Protein 4YE0 (pdb70)

B-factor: mean 62.19, std 21.15, range [23.64, 163.97]

GO terms:
  GO:0005829 cytosol (C, IDA)
  GO:0008340 determination of adult lifespan (P, IEP)
  GO:0008340 determination of adult lifespan (P, IGI)
  GO:0009408 response to heat (P, IMP)
  GO:0009792 embryo development ending in birth or egg hatching (P, IMP)

Sequence (200 aa):
GSLNEVENTAQKFCVKLDVAAFKPEELKVNLEGHVLTIEGHHEVKTEHGFSKRSFTRQFTLPKDVDLAHIHTVINKEGQMTIDAPKTGSNTTVRALPIHTGSLNEVENTAQKFCVKLDVAAFKPEELKVNLEGHVLTIEGHHEVKTEHGFSKRSFTRQFTLPKDVDLAHIHTVINKEGQMTIDAPKTGSNTTVRALPIHT

Radius of gyration: 25.32 Å; Cα contacts (8 Å, |Δi|>4): 397; chains: 2; bounding box: 37×39×108 Å

Structure (mmCIF, N/CA/C/O backbone):
data_4YE0
#
_entry.id   4YE0
#
_cell.length_a   36.390
_cell.length_b   50.820
_cell.length_c   130.170
_cell.angle_alpha   90.00
_cell.angle_beta   90.00
_cell.angle_gamma   90.00
#
_symmetry.space_group_name_H-M   'P 21 21 21'
#
loop_
_entity.id
_entity.type
_entity.pdbx_description
1 polymer 'Stress-induced protein 1'
2 non-polymer 'SULFATE ION'
3 water water
#
loop_
_atom_site.group_PDB
_atom_site.id
_atom_site.type_symbol
_atom_site.label_atom_id
_atom_site.label_alt_id
_atom_site.label_comp_id
_atom_site.label_asym_id
_atom_site.label_entity_id
_atom_site.label_seq_id
_atom_site.pdbx_PDB_ins_code
_atom_site.Cartn_x
_atom_site.Cartn_y
_atom_site.Cartn_z
_atom_site.occupancy
_atom_site.B_iso_or_equiv
_atom_site.auth_seq_id
_atom_site.auth_comp_id
_atom_site.auth_asym_id
_atom_site.auth_atom_id
_atom_site.pdbx_PDB_model_num
ATOM 1 N N . GLY A 1 1 ? 4.384 -3.372 10.277 1.00 63.59 41 GLY A N 1
ATOM 2 C CA . GLY A 1 1 ? 4.201 -3.082 8.815 1.00 71.22 41 GLY A CA 1
ATOM 3 C C . GLY A 1 1 ? 4.223 -4.353 7.982 1.00 82.66 41 GLY A C 1
ATOM 4 O O . GLY A 1 1 ? 5.005 -4.474 7.038 1.00 83.57 41 GLY A O 1
ATOM 5 N N . SER A 1 2 ? 3.320 -5.273 8.313 1.00 97.08 42 SER A N 1
ATOM 6 C CA . SER A 1 2 ? 3.464 -6.704 8.000 1.00 93.02 42 SER A CA 1
ATOM 7 C C . SER A 1 2 ? 3.523 -7.137 6.525 1.00 90.05 42 SER A C 1
ATOM 8 O O . SER A 1 2 ? 4.033 -8.220 6.238 1.00 92.36 42 SER A O 1
ATOM 11 N N . LEU A 1 3 ? 3.006 -6.319 5.607 1.00 86.33 43 LEU A N 1
ATOM 12 C CA . LEU A 1 3 ? 3.016 -6.633 4.163 1.00 79.01 43 LEU A CA 1
ATOM 13 C C . LEU A 1 3 ? 2.204 -7.892 3.829 1.00 86.19 43 LEU A C 1
ATOM 14 O O . LEU A 1 3 ? 2.744 -8.999 3.790 1.00 88.11 43 LEU A O 1
ATOM 19 N N . ASN A 1 4 ? 0.911 -7.706 3.568 1.00 90.34 44 ASN A N 1
ATOM 20 C CA . ASN A 1 4 ? -0.020 -8.821 3.357 1.00 89.14 44 ASN A CA 1
ATOM 21 C C . ASN A 1 4 ? 0.028 -9.381 1.928 1.00 92.13 44 ASN A C 1
ATOM 22 O O . ASN A 1 4 ? 0.565 -10.467 1.711 1.00 96.47 44 ASN A O 1
ATOM 27 N N . GLU A 1 5 ? -0.528 -8.643 0.966 1.00 91.60 45 GLU A N 1
ATOM 28 C CA . GLU A 1 5 ? -0.538 -9.054 -0.442 1.00 95.11 45 GLU A CA 1
ATOM 29 C C . GLU A 1 5 ? 0.389 -8.179 -1.277 1.00 90.21 45 GLU A C 1
ATOM 30 O O . GLU A 1 5 ? 0.264 -6.955 -1.264 1.00 81.09 45 GLU A O 1
ATOM 36 N N . VAL A 1 6 ? 1.318 -8.814 -1.988 1.00 83.44 46 VAL A N 1
ATOM 37 C CA . VAL A 1 6 ? 2.011 -8.182 -3.106 1.00 81.11 46 VAL A CA 1
ATOM 38 C C . VAL A 1 6 ? 1.385 -8.750 -4.377 1.00 90.05 46 VAL A C 1
ATOM 39 O O . VAL A 1 6 ? 1.280 -9.969 -4.531 1.00 101.27 46 VAL A O 1
ATOM 43 N N . GLU A 1 7 ? 0.964 -7.861 -5.273 1.00 90.84 47 GLU A N 1
ATOM 44 C CA . GLU A 1 7 ? 0.327 -8.247 -6.530 1.00 93.39 47 GLU A CA 1
ATOM 45 C C . GLU A 1 7 ? 1.093 -7.597 -7.681 1.00 89.95 47 GLU A C 1
ATOM 46 O O . GLU A 1 7 ? 1.573 -6.469 -7.555 1.00 93.87 47 GLU A O 1
ATOM 52 N N . ASN A 1 8 ? 1.208 -8.312 -8.798 1.00 84.24 48 ASN A N 1
ATOM 53 C CA . ASN A 1 8 ? 2.064 -7.875 -9.900 1.00 77.60 48 ASN A CA 1
ATOM 54 C C . ASN A 1 8 ? 1.733 -8.587 -11.216 1.00 76.64 48 ASN A C 1
ATOM 55 O O . ASN A 1 8 ? 2.296 -9.639 -11.527 1.00 77.65 48 ASN A O 1
ATOM 60 N N . THR A 1 9 ? 0.817 -7.997 -11.979 1.00 74.48 49 THR A N 1
ATOM 61 C CA . THR A 1 9 ? 0.434 -8.508 -13.293 1.00 76.16 49 THR A CA 1
ATOM 62 C C . THR A 1 9 ? 0.771 -7.452 -14.348 1.00 73.80 49 THR A C 1
ATOM 63 O O . THR A 1 9 ? 1.380 -6.431 -14.030 1.00 75.22 49 THR A O 1
ATOM 67 N N . ALA A 1 10 ? 0.381 -7.695 -15.597 1.00 71.59 50 ALA A N 1
ATOM 68 C CA . ALA A 1 10 ? 0.528 -6.696 -16.657 1.00 70.80 50 ALA A CA 1
ATOM 69 C C . ALA A 1 10 ? -0.511 -5.580 -16.527 1.00 71.17 50 ALA A C 1
ATOM 70 O O . ALA A 1 10 ? -0.451 -4.582 -17.248 1.00 65.92 50 ALA A O 1
ATOM 72 N N . GLN A 1 11 ? -1.461 -5.752 -15.610 1.00 75.41 51 GLN A N 1
ATOM 73 C CA . GLN A 1 11 ? -2.536 -4.791 -15.414 1.00 80.26 51 GLN A CA 1
ATOM 74 C C . GLN A 1 11 ? -2.153 -3.756 -14.364 1.00 70.51 51 GLN A C 1
ATOM 75 O O . GLN A 1 11 ? -2.156 -2.554 -14.634 1.00 61.92 51 GLN A O 1
ATOM 81 N N . LYS A 1 12 ? -1.824 -4.235 -13.169 1.00 67.20 52 LYS A N 1
ATOM 82 C CA . LYS A 1 12 ? -1.562 -3.365 -12.031 1.00 66.20 52 LYS A CA 1
ATOM 83 C C . LYS A 1 12 ? -0.475 -3.930 -11.132 1.00 60.95 52 LYS A C 1
ATOM 84 O O . LYS A 1 12 ? -0.113 -5.102 -11.226 1.00 62.76 52 LYS A O 1
ATOM 90 N N . PHE A 1 13 ? 0.042 -3.065 -10.268 1.00 56.74 53 PHE A N 1
ATOM 91 C CA . PHE A 1 13 ? 0.898 -3.466 -9.163 1.00 55.00 53 PHE A CA 1
ATOM 92 C C . PHE A 1 13 ? 0.156 -3.088 -7.892 1.00 57.30 53 PHE A C 1
ATOM 93 O O . PHE A 1 13 ? -0.488 -2.042 -7.837 1.00 57.87 53 PHE A O 1
ATOM 101 N N . CYS A 1 14 ? 0.228 -3.940 -6.878 1.00 60.20 54 CYS A N 1
ATOM 102 C CA . CYS A 1 14 ? -0.460 -3.662 -5.627 1.00 59.17 54 CYS A CA 1
ATOM 103 C C . CYS A 1 14 ? 0.313 -4.228 -4.450 1.00 57.97 54 CYS A C 1
ATOM 104 O O . CYS A 1 14 ? 0.832 -5.339 -4.511 1.00 60.72 54 CYS A O 1
ATOM 107 N N . VAL A 1 15 ? 0.403 -3.436 -3.391 1.00 58.62 55 VAL A N 1
ATOM 108 C CA . VAL A 1 15 ? 0.963 -3.883 -2.132 1.00 53.74 55 VAL A CA 1
ATOM 109 C C . VAL A 1 15 ? -0.060 -3.558 -1.049 1.00 53.76 55 VAL A C 1
ATOM 110 O O . VAL A 1 15 ? -0.777 -2.563 -1.153 1.00 50.32 55 VAL A O 1
ATOM 114 N N . LYS A 1 16 ? -0.139 -4.409 -0.030 1.00 54.04 56 LYS A N 1
ATOM 115 C CA . LYS A 1 16 ? -1.012 -4.171 1.117 1.00 55.52 56 LYS A CA 1
ATOM 116 C C . LYS A 1 16 ? -0.248 -4.396 2.414 1.00 52.43 56 LYS A C 1
ATOM 117 O O . LYS A 1 16 ? 0.343 -5.457 2.599 1.00 52.81 56 LYS A O 1
ATOM 123 N N . LEU A 1 17 ? -0.267 -3.399 3.299 1.00 50.66 57 LEU A N 1
ATOM 124 C CA . LEU A 1 17 ? 0.458 -3.457 4.571 1.00 50.91 57 LEU A CA 1
ATOM 125 C C . LEU A 1 17 ? -0.493 -3.373 5.757 1.00 49.10 57 LEU A C 1
ATOM 126 O O . LEU A 1 17 ? -1.532 -2.715 5.684 1.00 50.54 57 LEU A O 1
ATOM 131 N N . ASP A 1 18 ? -0.105 -4.022 6.853 1.00 53.78 58 ASP A N 1
ATOM 132 C CA . ASP A 1 18 ? -0.792 -3.885 8.132 1.00 58.00 58 ASP A CA 1
ATOM 133 C C . ASP A 1 18 ? -0.193 -2.677 8.846 1.00 57.38 58 ASP A C 1
ATOM 134 O O . ASP A 1 18 ? 0.964 -2.696 9.263 1.00 58.97 58 ASP A O 1
ATOM 139 N N . VAL A 1 19 ? -1.007 -1.639 8.994 1.00 54.16 59 VAL A N 1
ATOM 140 C CA . VAL A 1 19 ? -0.543 -0.324 9.407 1.00 52.81 59 VAL A CA 1
ATOM 141 C C . VAL A 1 19 ? -1.365 0.203 10.606 1.00 53.98 59 VAL A C 1
ATOM 142 O O . VAL A 1 19 ? -1.261 1.371 10.990 1.00 50.49 59 VAL A O 1
ATOM 146 N N . ALA A 1 20 ? -2.120 -0.696 11.237 1.00 55.88 60 ALA A N 1
ATOM 147 C CA . ALA A 1 20 ? -3.097 -0.330 12.266 1.00 58.90 60 ALA A CA 1
ATOM 148 C C . ALA A 1 20 ? -2.484 0.160 13.580 1.00 55.82 60 ALA A C 1
ATOM 149 O O . ALA A 1 20 ? -3.138 0.874 14.337 1.00 59.93 60 ALA A O 1
ATOM 151 N N . ALA A 1 21 ? -1.236 -0.215 13.851 1.00 53.41 61 ALA A N 1
ATOM 152 C CA . ALA A 1 21 ? -0.563 0.195 15.086 1.00 50.50 61 ALA A CA 1
ATOM 153 C C . ALA A 1 21 ? -0.168 1.671 15.087 1.00 48.68 61 ALA A C 1
ATOM 154 O O . ALA A 1 21 ? 0.330 2.175 16.095 1.00 50.05 61 ALA A O 1
ATOM 156 N N . PHE A 1 22 ? -0.380 2.357 13.965 1.00 48.14 62 PHE A N 1
ATOM 157 C CA . PHE A 1 22 ? 0.030 3.749 13.814 1.00 46.12 62 PHE A CA 1
ATOM 158 C C . PHE A 1 22 ? -1.131 4.614 13.378 1.00 48.09 62 PHE A C 1
ATOM 159 O O . PHE A 1 22 ? -2.035 4.155 12.683 1.00 50.73 62 PHE A O 1
ATOM 167 N N . LYS A 1 23 ? -1.095 5.874 13.787 1.00 48.34 63 LYS A N 1
ATOM 168 C CA . LYS A 1 23 ? -2.031 6.858 13.273 1.00 54.31 63 LYS A CA 1
ATOM 169 C C . LYS A 1 23 ? -1.570 7.303 11.886 1.00 57.78 63 LYS A C 1
ATOM 170 O O . LYS A 1 23 ? -0.370 7.430 11.651 1.00 55.76 63 LYS A O 1
ATOM 176 N N . PRO A 1 24 ? -2.518 7.528 10.958 1.00 62.01 64 PRO A N 1
ATOM 177 C CA . PRO A 1 24 ? -2.229 8.088 9.638 1.00 58.08 64 PRO A CA 1
ATOM 178 C C . PRO A 1 24 ? -1.149 9.176 9.608 1.00 54.36 64 PRO A C 1
ATOM 179 O O . PRO A 1 24 ? -0.323 9.196 8.692 1.00 56.65 64 PRO A O 1
ATOM 183 N N . GLU A 1 25 ? -1.145 10.049 10.613 1.00 54.45 65 GLU A N 1
ATOM 184 C CA . GLU A 1 25 ? -0.175 11.154 10.698 1.00 56.82 65 GLU A CA 1
ATOM 185 C C . GLU A 1 25 ? 1.235 10.680 11.024 1.00 52.01 65 GLU A C 1
ATOM 186 O O . GLU A 1 25 ? 2.203 11.406 10.804 1.00 53.71 65 GLU A O 1
ATOM 192 N N . GLU A 1 26 ? 1.335 9.480 11.582 1.00 49.69 66 GLU A N 1
ATOM 193 C CA . GLU A 1 26 ? 2.617 8.880 11.940 1.00 44.20 66 GLU A CA 1
ATOM 194 C C . GLU A 1 26 ? 3.207 8.051 10.797 1.00 40.79 66 GLU A C 1
ATOM 195 O O . GLU A 1 26 ? 4.183 7.328 10.999 1.00 41.49 66 GLU A O 1
ATOM 201 N N . LEU A 1 27 ? 2.629 8.162 9.602 1.00 38.62 67 LEU A N 1
ATOM 202 C CA . LEU A 1 27 ? 3.053 7.361 8.466 1.00 36.56 67 LEU A CA 1
ATOM 203 C C . LEU A 1 27 ? 3.601 8.209 7.334 1.00 39.03 67 LEU A C 1
ATOM 204 O O . LEU A 1 27 ? 3.107 9.302 7.065 1.00 43.95 67 LEU A O 1
ATOM 209 N N . LYS A 1 28 ? 4.635 7.682 6.686 1.00 40.43 68 LYS A N 1
ATOM 210 C CA . LYS A 1 28 ? 5.288 8.316 5.550 1.00 37.73 68 LYS A CA 1
ATOM 211 C C . LYS A 1 28 ? 5.372 7.319 4.412 1.00 29.04 68 LYS A C 1
ATOM 212 O O . LYS A 1 28 ? 5.717 6.157 4.625 1.00 31.17 68 LYS A O 1
ATOM 218 N N . VAL A 1 29 ? 5.066 7.777 3.204 1.00 30.15 69 VAL A N 1
ATOM 219 C CA . VAL A 1 29 ? 5.306 6.992 2.005 1.00 32.54 69 VAL A CA 1
ATOM 220 C C . VAL A 1 29 ? 6.126 7.851 1.055 1.00 32.97 69 VAL A C 1
ATOM 221 O O . VAL A 1 29 ? 5.712 8.948 0.680 1.00 32.54 69 VAL A O 1
ATOM 225 N N . ASN A 1 30 ? 7.296 7.344 0.686 1.00 32.48 70 ASN A N 1
ATOM 226 C CA . ASN A 1 30 ? 8.206 8.062 -0.183 1.00 33.29 70 ASN A CA 1
ATOM 227 C C . ASN A 1 30 ? 8.605 7.215 -1.380 1.00 29.25 70 ASN A C 1
ATOM 228 O O . ASN A 1 30 ? 8.712 5.991 -1.280 1.00 32.36 70 ASN A O 1
ATOM 233 N N . LEU A 1 31 ? 8.796 7.881 -2.514 1.00 26.14 71 LEU A N 1
ATOM 234 C CA . LEU A 1 31 ? 9.299 7.259 -3.723 1.00 28.99 71 LEU A CA 1
ATOM 235 C C . LEU A 1 31 ? 10.615 7.920 -4.128 1.00 32.55 71 LEU A C 1
ATOM 236 O O . LEU A 1 31 ? 10.728 9.146 -4.138 1.00 29.47 71 LEU A O 1
ATOM 241 N N . GLU A 1 32 ? 11.592 7.090 -4.474 1.00 32.93 72 GLU A N 1
ATOM 242 C CA . GLU A 1 32 ? 12.915 7.551 -4.860 1.00 36.93 72 GLU A CA 1
ATOM 243 C C . GLU A 1 32 ? 13.366 6.692 -6.032 1.00 33.09 72 GLU A C 1
ATOM 244 O O . GLU A 1 32 ? 13.759 5.549 -5.848 1.00 31.28 72 GLU A O 1
ATOM 250 N N . GLY A 1 33 ? 13.269 7.231 -7.243 1.00 40.26 73 GLY A N 1
ATOM 251 C CA . GLY A 1 33 ? 13.395 6.411 -8.449 1.00 46.72 73 GLY A CA 1
ATOM 252 C C . GLY A 1 33 ? 12.286 5.368 -8.453 1.00 47.56 73 GLY A C 1
ATOM 253 O O . GLY A 1 33 ? 11.106 5.715 -8.433 1.00 53.51 73 GLY A O 1
ATOM 254 N N . HIS A 1 34 ? 12.665 4.093 -8.448 1.00 46.78 74 HIS A N 1
ATOM 255 C CA . HIS A 1 34 ? 11.708 2.985 -8.359 1.00 43.66 74 HIS A CA 1
ATOM 256 C C . HIS A 1 34 ? 11.606 2.414 -6.944 1.00 38.67 74 HIS A C 1
ATOM 257 O O . HIS A 1 34 ? 10.916 1.416 -6.725 1.00 40.60 74 HIS A O 1
ATOM 264 N N . VAL A 1 35 ? 12.284 3.042 -5.986 1.00 36.89 75 VAL A N 1
ATOM 265 C CA . VAL A 1 35 ? 12.321 2.528 -4.620 1.00 36.40 75 VAL A CA 1
ATOM 266 C C . VAL A 1 35 ? 11.224 3.168 -3.760 1.00 33.60 75 VAL A C 1
ATOM 267 O O . VAL A 1 35 ? 11.181 4.383 -3.571 1.00 26.40 75 VAL A O 1
ATOM 271 N N . LEU A 1 36 ? 10.338 2.316 -3.254 1.00 33.07 76 LEU A N 1
ATOM 272 C CA . LEU A 1 36 ? 9.216 2.729 -2.437 1.00 31.44 76 LEU A CA 1
ATOM 273 C C . LEU A 1 36 ? 9.497 2.418 -0.969 1.00 27.70 76 LEU A C 1
ATOM 274 O O . LEU A 1 36 ? 9.793 1.275 -0.613 1.00 34.05 76 LEU A O 1
ATOM 279 N N . THR A 1 37 ? 9.398 3.442 -0.130 1.00 23.64 77 THR A N 1
ATOM 280 C CA . THR A 1 37 ? 9.678 3.350 1.295 1.00 27.80 77 THR A CA 1
ATOM 281 C C . THR A 1 37 ? 8.446 3.734 2.107 1.00 31.81 77 THR A C 1
ATOM 282 O O . THR A 1 37 ? 7.918 4.831 1.943 1.00 31.93 77 THR A O 1
ATOM 286 N N . ILE A 1 38 ? 7.994 2.830 2.976 1.00 36.31 78 ILE A N 1
ATOM 287 C CA . ILE A 1 38 ? 6.905 3.115 3.905 1.00 37.28 78 ILE A CA 1
ATOM 288 C C . ILE A 1 38 ? 7.445 3.094 5.326 1.00 33.69 78 ILE A C 1
ATOM 289 O O . ILE A 1 38 ? 8.052 2.108 5.748 1.00 39.27 78 ILE A O 1
ATOM 294 N N . GLU A 1 39 ? 7.197 4.175 6.061 1.00 30.58 79 GLU A N 1
ATOM 295 C CA . GLU A 1 39 ? 7.709 4.347 7.416 1.00 34.05 79 GLU A CA 1
ATOM 296 C C . GLU A 1 39 ? 6.601 4.714 8.390 1.00 35.50 79 GLU A C 1
ATOM 297 O O . GLU A 1 39 ? 5.696 5.478 8.058 1.00 37.65 79 GLU A O 1
ATOM 303 N N . GLY A 1 40 ? 6.701 4.177 9.598 1.00 37.57 80 GLY A N 1
ATOM 304 C CA . GLY A 1 40 ? 5.810 4.533 10.692 1.00 39.83 80 GLY A CA 1
ATOM 305 C C . GLY A 1 40 ? 6.631 4.842 11.927 1.00 40.23 80 GLY A C 1
ATOM 306 O O . GLY A 1 40 ? 7.562 4.105 12.252 1.00 38.40 80 GLY A O 1
ATOM 307 N N . HIS A 1 41 ? 6.311 5.941 12.602 1.00 40.50 81 HIS A N 1
ATOM 308 C CA . HIS A 1 41 ? 6.954 6.272 13.867 1.00 44.59 81 HIS A CA 1
ATOM 309 C C . HIS A 1 41 ? 5.935 6.774 14.877 1.00 47.26 81 HIS A C 1
ATOM 310 O O . HIS A 1 41 ? 5.274 7.793 14.661 1.00 47.07 81 HIS A O 1
ATOM 317 N N . HIS A 1 42 ? 5.807 6.037 15.974 1.00 46.72 82 HIS A N 1
ATOM 318 C CA . HIS A 1 42 ? 4.972 6.444 17.089 1.00 44.93 82 HIS A CA 1
ATOM 319 C C . HIS A 1 42 ? 5.857 6.606 18.320 1.00 49.55 82 HIS A C 1
ATOM 320 O O . HIS A 1 42 ? 6.653 5.722 18.639 1.00 47.99 82 HIS A O 1
ATOM 327 N N . GLU A 1 43 ? 5.710 7.738 19.002 1.00 52.79 83 GLU A N 1
ATOM 328 C CA . GLU A 1 43 ? 6.525 8.068 20.164 1.00 56.31 83 GLU A CA 1
ATOM 329 C C . GLU A 1 43 ? 5.670 8.829 21.170 1.00 63.25 83 GLU A C 1
ATOM 330 O O . GLU A 1 43 ? 5.270 9.968 20.920 1.00 66.45 83 GLU A O 1
ATOM 336 N N . VAL A 1 44 ? 5.388 8.186 22.301 1.00 68.12 84 VAL A N 1
ATOM 337 C CA . VAL A 1 44 ? 4.508 8.739 23.328 1.00 72.35 84 VAL A CA 1
ATOM 338 C C . VAL A 1 44 ? 5.252 8.868 24.653 1.00 81.28 84 VAL A C 1
ATOM 339 O O . VAL A 1 44 ? 6.125 8.061 24.961 1.00 75.11 84 VAL A O 1
ATOM 343 N N . LYS A 1 45 ? 4.898 9.890 25.427 1.00 92.86 85 LYS A N 1
ATOM 344 C CA . LYS A 1 45 ? 5.421 10.061 26.780 1.00 100.65 85 LYS A CA 1
ATOM 345 C C . LYS A 1 45 ? 4.336 9.843 27.830 1.00 109.79 85 LYS A C 1
ATOM 346 O O . LYS A 1 45 ? 3.139 9.932 27.550 1.00 100.60 85 LYS A O 1
ATOM 352 N N . THR A 1 46 ? 4.795 9.534 29.036 1.00 120.77 86 THR A N 1
ATOM 353 C CA . THR A 1 46 ? 3.955 9.400 30.218 1.00 120.01 86 THR A CA 1
ATOM 354 C C . THR A 1 46 ? 4.858 9.722 31.411 1.00 119.33 86 THR A C 1
ATOM 355 O O . THR A 1 46 ? 6.049 9.990 31.229 1.00 95.92 86 THR A O 1
ATOM 359 N N . GLU A 1 47 ? 4.304 9.722 32.621 1.00 125.78 87 GLU A N 1
ATOM 360 C CA . GLU A 1 47 ? 5.128 9.819 33.832 1.00 124.68 87 GLU A CA 1
ATOM 361 C C . GLU A 1 47 ? 5.337 8.446 34.466 1.00 123.50 87 GLU A C 1
ATOM 362 O O . GLU A 1 47 ? 5.912 8.327 35.550 1.00 121.20 87 GLU A O 1
ATOM 368 N N . HIS A 1 48 ? 4.874 7.415 33.766 1.00 121.25 88 HIS A N 1
ATOM 369 C CA . HIS A 1 48 ? 5.144 6.035 34.131 1.00 117.56 88 HIS A CA 1
ATOM 370 C C . HIS A 1 48 ? 6.404 5.607 33.387 1.00 108.40 88 HIS A C 1
ATOM 371 O O . HIS A 1 48 ? 7.047 4.640 33.774 1.00 106.34 88 HIS A O 1
ATOM 378 N N . GLY A 1 49 ? 6.756 6.358 32.341 1.00 93.62 89 GLY A N 1
ATOM 379 C CA . GLY A 1 49 ? 7.837 6.012 31.419 1.00 83.48 89 GLY A CA 1
ATOM 380 C C . GLY A 1 49 ? 7.471 6.491 30.024 1.00 75.88 89 GLY A C 1
ATOM 381 O O . GLY A 1 49 ? 6.932 7.589 29.871 1.00 72.65 89 GLY A O 1
ATOM 382 N N . PHE A 1 50 ? 7.751 5.682 29.002 1.00 65.85 90 PHE A N 1
ATOM 383 C CA . PHE A 1 50 ? 7.349 6.031 27.638 1.00 57.74 90 PHE A CA 1
ATOM 384 C C . PHE A 1 50 ? 7.219 4.824 26.713 1.00 50.10 90 PHE A C 1
ATOM 385 O O . PHE A 1 50 ? 7.655 3.721 27.039 1.00 49.71 90 PHE A O 1
ATOM 393 N N . SER A 1 51 ? 6.608 5.063 25.556 1.00 46.92 91 SER A N 1
ATOM 394 C CA . SER A 1 51 ? 6.402 4.044 24.537 1.00 49.55 91 SER A CA 1
ATOM 395 C C . SER A 1 51 ? 6.818 4.575 23.171 1.00 52.97 91 SER A C 1
ATOM 396 O O . SER A 1 51 ? 6.586 5.739 22.839 1.00 54.69 91 SER A O 1
ATOM 399 N N . LYS A 1 52 ? 7.414 3.699 22.375 1.00 52.28 92 LYS A N 1
ATOM 400 C CA . LYS A 1 52 ? 8.013 4.084 21.112 1.00 48.75 92 LYS A CA 1
ATOM 401 C C . LYS A 1 52 ? 7.928 2.889 20.163 1.00 42.85 92 LYS A C 1
ATOM 402 O O . LYS A 1 52 ? 8.281 1.775 20.539 1.00 45.23 92 LYS A O 1
ATOM 408 N N . ARG A 1 53 ? 7.425 3.128 18.954 1.00 40.95 93 ARG A N 1
ATOM 409 C CA . ARG A 1 53 ? 7.250 2.097 17.932 1.00 43.02 93 ARG A CA 1
ATOM 410 C C . ARG A 1 53 ? 7.716 2.642 16.603 1.00 40.11 93 ARG A C 1
ATOM 411 O O . ARG A 1 53 ? 7.625 3.839 16.351 1.00 41.31 93 ARG A O 1
ATOM 419 N N . SER A 1 54 ? 8.170 1.746 15.738 1.00 41.54 94 SER A N 1
ATOM 420 C CA . SER A 1 54 ? 8.747 2.133 14.465 1.00 43.31 94 SER A CA 1
ATOM 421 C C . SER A 1 54 ? 8.719 0.972 13.500 1.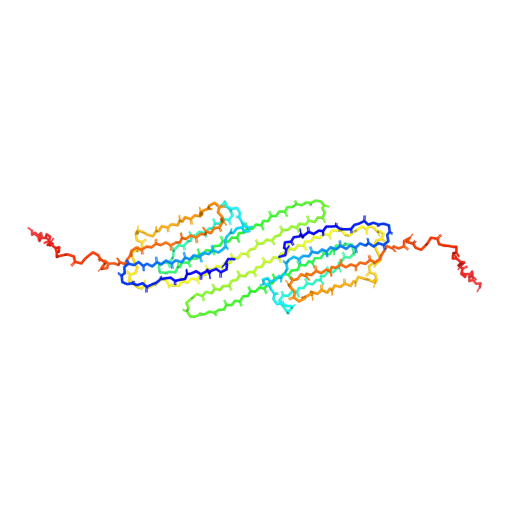00 41.52 94 SER A C 1
ATOM 422 O O . SER A 1 54 ? 8.797 -0.190 13.908 1.00 44.20 94 SER A O 1
ATOM 425 N N . PHE A 1 55 ? 8.608 1.293 12.218 1.00 41.85 95 PHE A N 1
ATOM 426 C CA . PHE A 1 55 ? 8.901 0.328 11.173 1.00 42.11 95 PHE A CA 1
ATOM 427 C C . PHE A 1 55 ? 9.292 1.052 9.895 1.00 41.62 95 PHE A C 1
ATOM 428 O O . PHE A 1 55 ? 8.917 2.206 9.674 1.00 41.45 95 PHE A O 1
ATOM 436 N N . THR A 1 56 ? 10.078 0.366 9.077 1.00 42.58 96 THR A N 1
ATOM 437 C CA . THR A 1 56 ? 10.443 0.847 7.762 1.00 41.35 96 THR A CA 1
ATOM 438 C C . THR A 1 56 ? 10.367 -0.338 6.814 1.00 42.26 96 THR A C 1
ATOM 439 O O . THR A 1 56 ? 11.004 -1.366 7.042 1.00 47.95 96 THR A O 1
ATOM 443 N N . ARG A 1 57 ? 9.560 -0.200 5.769 1.00 42.33 97 ARG A N 1
ATOM 444 C CA . ARG A 1 57 ? 9.423 -1.228 4.748 1.00 42.41 97 ARG A CA 1
ATOM 445 C C . ARG A 1 57 ? 9.826 -0.604 3.429 1.00 39.57 97 ARG A C 1
ATOM 446 O O . ARG A 1 57 ? 9.367 0.483 3.081 1.00 36.84 97 ARG A O 1
ATOM 454 N N . GLN A 1 58 ? 10.692 -1.291 2.698 1.00 39.14 98 GLN A N 1
ATOM 455 C CA . GLN A 1 58 ? 11.187 -0.772 1.440 1.00 38.94 98 GLN A CA 1
ATOM 456 C C . GLN A 1 58 ? 11.211 -1.861 0.386 1.00 38.20 98 GLN A C 1
ATOM 457 O O . GLN A 1 58 ? 11.569 -3.001 0.672 1.00 45.60 98 GLN A O 1
ATOM 463 N N . PHE A 1 59 ? 10.811 -1.509 -0.831 1.00 37.79 99 PHE A N 1
ATOM 464 C CA . PHE A 1 59 ? 10.961 -2.408 -1.971 1.00 41.56 99 PHE A CA 1
ATOM 465 C C . PHE A 1 59 ? 11.090 -1.650 -3.279 1.00 39.01 99 PHE A C 1
ATOM 466 O O . PHE A 1 59 ? 10.769 -0.462 -3.370 1.00 41.39 99 PHE A O 1
ATOM 474 N N . THR A 1 60 ? 11.594 -2.353 -4.284 1.00 43.79 100 THR A N 1
ATOM 475 C CA . THR A 1 60 ? 11.828 -1.779 -5.594 1.00 46.58 100 THR A CA 1
ATOM 476 C C . THR A 1 60 ? 10.673 -2.178 -6.493 1.00 46.00 100 THR A C 1
ATOM 477 O O . THR A 1 60 ? 10.402 -3.362 -6.673 1.00 49.96 100 THR A O 1
ATOM 481 N N . LEU A 1 61 ? 9.981 -1.175 -7.026 1.00 45.91 101 LEU A N 1
ATOM 482 C CA . LEU A 1 61 ? 8.905 -1.389 -7.986 1.00 42.44 101 LEU A CA 1
ATOM 483 C C . LEU A 1 61 ? 9.476 -1.918 -9.294 1.00 47.10 101 LEU A C 1
ATOM 484 O O . LEU A 1 61 ? 10.600 -1.568 -9.666 1.00 49.88 101 LEU A O 1
ATOM 489 N N . PRO A 1 62 ? 8.710 -2.775 -9.993 1.00 46.29 102 PRO A N 1
ATOM 490 C CA . PRO A 1 62 ? 9.075 -3.168 -11.350 1.00 45.71 102 PRO A CA 1
ATOM 491 C C . PRO A 1 62 ? 9.270 -1.966 -12.273 1.00 49.05 102 PRO A C 1
ATOM 492 O O . PRO A 1 62 ? 8.698 -0.895 -12.035 1.00 47.14 102 PRO A O 1
ATOM 496 N N . LYS A 1 63 ? 10.068 -2.162 -13.320 1.00 53.30 103 LYS A N 1
ATOM 497 C CA . LYS A 1 63 ? 10.340 -1.128 -14.326 1.00 57.78 103 LYS A CA 1
ATOM 498 C C . LYS A 1 63 ? 9.022 -0.738 -15.001 1.00 52.59 103 LYS A C 1
ATOM 499 O O . LYS A 1 63 ? 8.801 0.417 -15.376 1.00 53.69 103 LYS A O 1
ATOM 505 N N . ASP A 1 64 ? 8.164 -1.746 -15.125 1.00 50.63 104 ASP A N 1
ATOM 506 C CA . ASP A 1 64 ? 6.818 -1.674 -15.695 1.00 56.46 104 ASP A CA 1
ATOM 507 C C . ASP A 1 64 ? 5.845 -0.651 -15.066 1.00 52.89 104 ASP A C 1
ATOM 508 O O . ASP A 1 64 ? 4.894 -0.217 -15.721 1.00 50.44 104 ASP A O 1
ATOM 513 N N . VAL A 1 65 ? 6.060 -0.281 -13.805 1.00 48.95 105 VAL A N 1
ATOM 514 C CA . VAL A 1 65 ? 5.060 0.496 -13.061 1.00 46.22 105 VAL A CA 1
ATOM 515 C C . VAL A 1 65 ? 4.971 1.951 -13.533 1.00 45.39 105 VAL A C 1
ATOM 516 O O . VAL A 1 65 ? 5.987 2.613 -13.755 1.00 44.62 105 VAL A O 1
ATOM 520 N N . ASP A 1 66 ? 3.742 2.438 -13.687 1.00 44.59 106 ASP A N 1
ATOM 521 C CA . ASP A 1 66 ? 3.497 3.834 -14.035 1.00 47.61 106 ASP A CA 1
ATOM 522 C C . ASP A 1 66 ? 3.542 4.669 -12.755 1.00 46.69 106 ASP A C 1
ATOM 523 O O . ASP A 1 66 ? 2.547 4.783 -12.037 1.00 51.12 106 ASP A O 1
ATOM 528 N N . LEU A 1 67 ? 4.706 5.256 -12.484 1.00 44.81 107 LEU A N 1
ATOM 529 C CA . LEU A 1 67 ? 4.964 5.944 -11.216 1.00 42.43 107 LEU A CA 1
ATOM 530 C C . LEU A 1 67 ? 4.174 7.242 -11.052 1.00 38.90 107 LEU A C 1
ATOM 531 O O . LEU A 1 67 ? 3.990 7.715 -9.935 1.00 44.68 107 LEU A O 1
ATOM 536 N N . ALA A 1 68 ? 3.714 7.813 -12.161 1.00 43.72 108 ALA A N 1
ATOM 537 C CA . ALA A 1 68 ? 2.912 9.040 -12.131 1.00 47.27 108 ALA A CA 1
ATOM 538 C C . ALA A 1 68 ? 1.512 8.845 -11.539 1.00 50.59 108 ALA A C 1
ATOM 539 O O . ALA A 1 68 ? 0.890 9.814 -11.096 1.00 51.86 108 ALA A O 1
ATOM 541 N N . HIS A 1 69 ? 1.015 7.606 -11.538 1.00 51.63 109 HIS A N 1
ATOM 542 C CA . HIS A 1 69 ? -0.346 7.318 -11.081 1.00 51.70 109 HIS A CA 1
ATOM 543 C C . HIS A 1 69 ? -0.383 6.329 -9.922 1.00 52.41 109 HIS A C 1
ATOM 544 O O . HIS A 1 69 ? -1.360 5.596 -9.743 1.00 53.25 109 HIS A O 1
ATOM 551 N N . ILE A 1 70 ? 0.684 6.319 -9.131 1.00 48.48 110 ILE A N 1
ATOM 552 C CA . ILE A 1 70 ? 0.722 5.529 -7.911 1.00 44.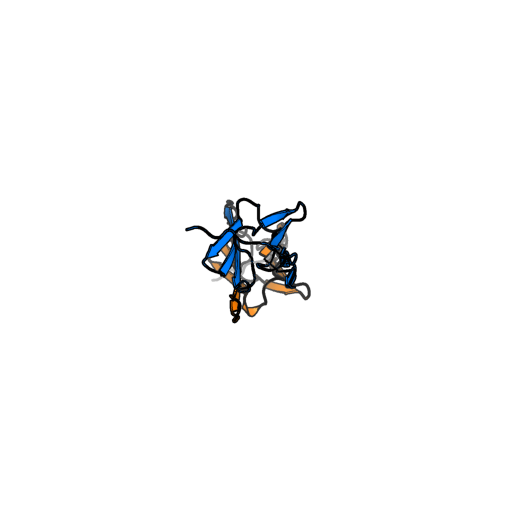31 110 ILE A CA 1
ATOM 553 C C . ILE A 1 70 ? -0.235 6.155 -6.900 1.00 42.89 110 ILE A C 1
ATOM 554 O O . ILE A 1 70 ? -0.299 7.382 -6.786 1.00 38.63 110 ILE A O 1
ATOM 559 N N . HIS A 1 71 ? -0.991 5.319 -6.191 1.00 39.91 111 HIS A N 1
ATOM 560 C CA . HIS A 1 71 ? -2.007 5.810 -5.263 1.00 42.01 111 HIS A CA 1
ATOM 561 C C . HIS A 1 71 ? -1.943 5.061 -3.939 1.00 36.53 111 HIS A C 1
ATOM 562 O O . HIS A 1 71 ? -1.864 3.833 -3.915 1.00 39.03 111 HIS A O 1
ATOM 569 N N . THR A 1 72 ? -1.986 5.811 -2.842 1.00 34.69 112 THR A N 1
ATOM 570 C CA . THR A 1 72 ? -1.846 5.257 -1.498 1.00 38.74 112 THR A CA 1
ATOM 571 C C . THR A 1 72 ? -3.119 5.539 -0.706 1.00 37.59 112 THR A C 1
ATOM 572 O O . THR A 1 72 ? -3.553 6.683 -0.625 1.00 36.35 112 TH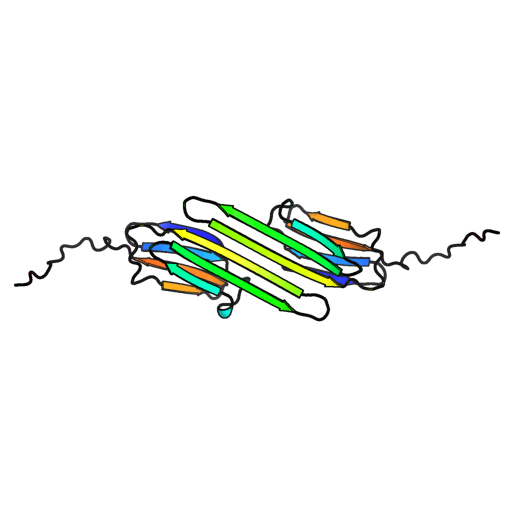R A O 1
ATOM 576 N N . VAL A 1 73 ? -3.721 4.500 -0.132 1.00 40.83 113 VAL A N 1
ATOM 577 C CA . VAL A 1 73 ? -4.882 4.679 0.748 1.00 44.98 113 VAL A CA 1
ATOM 578 C C . VAL A 1 73 ? -4.778 3.799 1.990 1.00 40.14 113 VAL A C 1
ATOM 579 O O . VAL A 1 73 ? -4.234 2.696 1.939 1.00 44.91 113 VAL A O 1
ATOM 583 N N . ILE A 1 74 ? -5.298 4.311 3.100 1.00 34.69 114 ILE A N 1
ATOM 584 C CA . ILE A 1 74 ? -5.456 3.551 4.329 1.00 38.91 114 ILE A CA 1
ATOM 585 C C . ILE A 1 74 ? -6.954 3.462 4.606 1.00 47.58 114 ILE A C 1
ATOM 586 O O . ILE A 1 74 ? -7.632 4.487 4.624 1.00 45.14 114 ILE A O 1
ATOM 591 N N . ASN A 1 75 ? -7.466 2.249 4.817 1.00 55.47 115 ASN A N 1
ATOM 592 C CA . ASN A 1 75 ? -8.895 2.056 5.101 1.00 61.07 115 ASN A CA 1
ATOM 593 C C . ASN A 1 75 ? -9.188 2.202 6.596 1.00 59.63 115 ASN A C 1
ATOM 594 O O . ASN A 1 75 ? -8.295 2.524 7.378 1.00 51.59 115 ASN A O 1
ATOM 599 N N . LYS A 1 76 ? -10.435 1.970 6.994 1.00 65.68 116 LYS A N 1
ATOM 600 C CA . LYS A 1 76 ? -10.820 2.131 8.395 1.00 69.90 116 LYS A CA 1
ATOM 601 C C . LYS A 1 76 ? -10.221 1.036 9.283 1.00 60.45 116 LYS A C 1
ATOM 602 O O . LYS A 1 76 ? -10.016 1.242 10.478 1.00 59.66 116 LYS A O 1
ATOM 608 N N . GLU A 1 77 ? -9.930 -0.119 8.690 1.00 61.02 117 GLU A N 1
ATOM 609 C CA . GLU A 1 77 ? -9.358 -1.250 9.421 1.00 69.42 117 GLU A CA 1
ATOM 610 C C . GLU A 1 77 ? -7.826 -1.180 9.532 1.00 68.68 117 GLU A C 1
ATOM 611 O O . GLU A 1 77 ? -7.191 -2.132 9.987 1.00 73.32 117 GLU A O 1
ATOM 617 N N . GLY A 1 78 ? -7.239 -0.055 9.122 1.00 63.94 118 GLY A N 1
ATOM 618 C CA . GLY A 1 78 ? -5.805 0.172 9.273 1.00 61.08 118 GLY A CA 1
ATOM 619 C C . GLY A 1 78 ? -4.937 -0.572 8.272 1.00 58.65 118 GLY A C 1
ATOM 620 O O . GLY A 1 78 ? -3.756 -0.806 8.527 1.00 57.79 118 GLY A O 1
ATOM 621 N N . GLN A 1 79 ? -5.516 -0.943 7.134 1.00 57.31 119 GLN A N 1
ATOM 622 C CA . GLN A 1 79 ? -4.768 -1.596 6.071 1.00 59.27 119 GLN A CA 1
ATOM 623 C C . GLN A 1 79 ? -4.439 -0.562 5.015 1.00 55.40 119 GLN A C 1
ATOM 624 O O . GLN A 1 79 ? -5.337 0.077 4.472 1.00 56.08 119 GLN A O 1
ATOM 630 N N . MET A 1 80 ? -3.152 -0.398 4.729 1.00 51.22 120 MET A N 1
ATOM 631 C CA . MET A 1 80 ? -2.724 0.487 3.658 1.00 45.58 120 MET A CA 1
ATOM 632 C C . MET A 1 80 ? -2.636 -0.308 2.370 1.00 43.26 120 MET A C 1
ATOM 633 O O . MET A 1 80 ? -2.111 -1.421 2.357 1.00 44.24 120 MET A O 1
ATOM 638 N N . THR A 1 81 ? -3.152 0.255 1.286 1.00 42.31 121 THR A N 1
ATOM 639 C CA . THR A 1 81 ? -2.897 -0.315 -0.024 1.0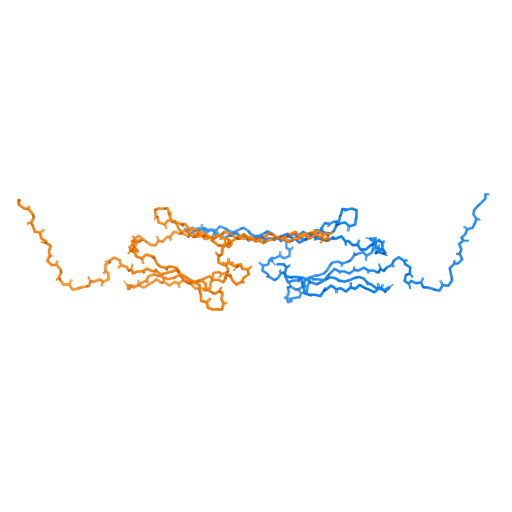0 45.79 121 THR A CA 1
ATOM 640 C C . THR A 1 81 ? -2.286 0.738 -0.939 1.00 41.94 121 THR A C 1
ATOM 641 O O . THR A 1 81 ? -2.729 1.889 -0.989 1.00 37.05 121 THR A O 1
ATOM 645 N N . ILE A 1 82 ? -1.228 0.326 -1.625 1.00 40.64 122 ILE A N 1
ATOM 646 C CA . ILE A 1 82 ? -0.551 1.162 -2.587 1.00 39.67 122 ILE A CA 1
ATOM 647 C C . ILE A 1 82 ? -0.701 0.465 -3.923 1.00 40.67 122 ILE A C 1
ATOM 648 O O . ILE A 1 82 ? -0.340 -0.703 -4.050 1.00 44.57 122 ILE A O 1
ATOM 653 N N . ASP A 1 83 ? -1.243 1.166 -4.913 1.00 40.40 123 ASP A N 1
ATOM 654 C CA . ASP A 1 83 ? -1.418 0.567 -6.230 1.00 46.91 123 ASP A CA 1
ATOM 655 C C . ASP A 1 83 ? -1.104 1.531 -7.367 1.00 44.50 123 ASP A C 1
ATOM 656 O O . ASP A 1 83 ? -1.169 2.751 -7.201 1.00 47.59 123 ASP A O 1
ATOM 661 N N . ALA A 1 84 ? -0.754 0.961 -8.516 1.00 43.41 124 ALA A N 1
ATOM 662 C CA . ALA A 1 84 ? -0.468 1.732 -9.721 1.00 43.05 124 ALA A CA 1
ATOM 663 C C . ALA A 1 84 ? -0.707 0.874 -10.965 1.00 41.59 124 ALA A C 1
ATOM 664 O O . ALA A 1 84 ? -0.515 -0.341 -10.923 1.00 45.61 124 ALA A O 1
ATOM 666 N N . PRO A 1 85 ? -1.141 1.497 -12.074 1.00 44.70 125 PRO A N 1
ATOM 667 C CA . PRO A 1 85 ? -1.187 0.748 -13.332 1.00 47.76 125 PRO A CA 1
ATOM 668 C C . PRO A 1 85 ? 0.205 0.541 -13.924 1.00 52.61 125 PRO A C 1
ATOM 669 O O . PRO A 1 85 ? 1.152 1.237 -13.543 1.00 54.40 125 PRO A O 1
ATOM 673 N N . LYS A 1 86 ? 0.326 -0.419 -14.836 1.00 54.55 126 LYS A N 1
ATOM 674 C CA . LYS A 1 86 ? 1.568 -0.615 -15.575 1.00 53.42 126 LYS A CA 1
ATOM 675 C C . LYS A 1 86 ? 1.623 0.349 -16.757 1.00 53.46 126 LYS A C 1
ATOM 676 O O . LYS A 1 86 ? 0.600 0.899 -17.168 1.00 50.78 126 LYS A O 1
ATOM 682 N N . THR A 1 87 ? 2.825 0.557 -17.291 1.00 55.58 127 THR A N 1
ATOM 683 C CA . THR A 1 87 ? 3.037 1.525 -18.368 1.00 52.64 127 THR A CA 1
ATOM 684 C C . THR A 1 87 ? 2.317 1.151 -19.668 1.00 54.69 127 THR A C 1
ATOM 685 O O . THR A 1 87 ? 1.775 2.024 -20.345 1.00 59.96 127 THR A O 1
ATOM 689 N N . GLY A 1 88 ? 2.300 -0.137 -20.007 1.00 58.16 128 GLY A N 1
ATOM 690 C CA . GLY A 1 88 ? 1.693 -0.595 -21.261 1.00 66.22 128 GLY A CA 1
ATOM 691 C C . GLY A 1 88 ? 0.376 -1.331 -21.092 1.00 73.16 128 GLY A C 1
ATOM 692 O O . GLY A 1 88 ? 0.086 -2.260 -21.847 1.00 75.04 128 GLY A O 1
ATOM 693 N N . SER A 1 89 ? -0.433 -0.907 -20.122 1.00 73.96 129 SER A N 1
ATOM 694 C CA . SER A 1 89 ? -1.671 -1.615 -19.784 1.00 77.78 129 SER A CA 1
ATOM 695 C C . SER A 1 89 ? -2.818 -1.311 -20.756 1.00 79.80 129 SER A C 1
ATOM 696 O O . SER A 1 89 ? -3.568 -2.219 -21.127 1.00 85.91 129 SER A O 1
ATOM 699 N N . ASN A 1 90 ? -2.962 -0.048 -21.156 1.00 73.33 130 ASN A N 1
ATOM 700 C CA . ASN A 1 90 ? -3.913 0.315 -22.209 1.00 80.35 130 ASN A CA 1
ATOM 701 C C . ASN A 1 90 ? -3.354 -0.130 -23.556 1.00 78.34 130 ASN A C 1
ATOM 702 O O . ASN A 1 90 ? -2.382 0.440 -24.049 1.00 78.51 130 ASN A O 1
ATOM 707 N N . THR A 1 91 ? -3.978 -1.150 -24.142 1.00 78.38 131 THR A N 1
ATOM 708 C CA . THR A 1 91 ? -3.392 -1.891 -25.259 1.00 80.69 131 THR A CA 1
ATOM 709 C C . THR A 1 91 ? -4.084 -1.637 -26.602 1.00 77.71 131 THR A C 1
ATOM 710 O O . THR A 1 91 ? -3.770 -2.296 -27.595 1.00 85.23 131 THR A O 1
ATOM 714 N N . THR A 1 92 ? -5.017 -0.689 -26.641 1.00 73.81 132 THR A N 1
ATOM 715 C CA . THR A 1 92 ? -5.649 -0.302 -27.901 1.00 74.75 132 THR A CA 1
ATOM 716 C C . THR A 1 92 ? -4.693 0.601 -28.675 1.00 72.53 132 THR A C 1
ATOM 717 O O . THR A 1 92 ? -3.929 1.361 -28.077 1.00 66.74 132 THR A O 1
ATOM 721 N N . VAL A 1 93 ? -4.740 0.513 -30.002 1.00 73.10 133 VAL A N 1
ATOM 722 C CA . VAL A 1 93 ? -3.771 1.207 -30.853 1.00 67.18 133 VAL A CA 1
ATOM 723 C C . VAL A 1 93 ? -3.938 2.720 -30.712 1.00 68.09 133 VAL A C 1
ATOM 724 O O . VAL A 1 93 ? -5.040 3.249 -30.856 1.00 71.54 133 VAL A O 1
ATOM 728 N N . ARG A 1 94 ? -2.833 3.399 -30.416 1.00 67.56 134 ARG A N 1
ATOM 729 C CA . ARG A 1 94 ? -2.820 4.838 -30.183 1.00 65.58 134 ARG A CA 1
ATOM 730 C C . ARG A 1 94 ? -1.955 5.514 -31.245 1.00 67.89 134 ARG A C 1
ATOM 731 O O . ARG A 1 94 ? -0.752 5.262 -31.322 1.00 70.85 134 ARG A O 1
ATOM 739 N N . ALA A 1 95 ? -2.571 6.364 -32.064 1.00 66.83 135 ALA A N 1
ATOM 740 C CA . ALA A 1 95 ? -1.841 7.114 -33.085 1.00 63.28 135 ALA A CA 1
ATOM 741 C C . ALA A 1 95 ? -1.104 8.279 -32.440 1.00 62.05 135 ALA A C 1
ATOM 742 O O . ALA A 1 95 ? -1.662 8.968 -31.586 1.00 64.60 135 ALA A O 1
ATOM 744 N N . LEU A 1 96 ? 0.148 8.489 -32.845 1.00 59.24 136 LEU A N 1
ATOM 745 C CA . LEU A 1 96 ? 0.982 9.550 -32.283 1.00 55.45 136 LEU A CA 1
ATOM 746 C C . LEU A 1 96 ? 1.084 10.727 -33.251 1.00 63.86 136 LEU A C 1
ATOM 747 O O . LEU A 1 96 ? 1.217 10.520 -34.458 1.00 70.79 136 LEU A O 1
ATOM 752 N N . PRO A 1 97 ? 1.025 11.967 -32.728 1.00 68.57 137 PRO A N 1
ATOM 753 C CA . PRO A 1 97 ? 1.186 13.132 -33.603 1.00 69.29 137 PRO A CA 1
ATOM 754 C C . PRO A 1 97 ? 2.618 13.281 -34.118 1.00 65.36 137 PRO A C 1
ATOM 755 O O . PRO A 1 97 ? 3.565 13.049 -33.370 1.00 62.60 137 PRO A O 1
ATOM 759 N N . ILE A 1 98 ? 2.762 13.662 -35.386 1.00 61.44 138 ILE A N 1
ATOM 760 C CA . ILE A 1 98 ? 4.069 13.943 -35.979 1.00 61.87 138 ILE A CA 1
ATOM 761 C C . ILE A 1 98 ? 4.199 15.443 -36.229 1.00 62.26 138 ILE A C 1
ATOM 762 O O . ILE A 1 98 ? 3.492 15.996 -37.070 1.00 62.15 138 ILE A O 1
ATOM 767 N N . HIS A 1 99 ? 5.107 16.093 -35.504 1.00 66.71 139 HIS A N 1
ATOM 768 C CA . HIS A 1 99 ? 5.337 17.530 -35.655 1.00 68.14 139 HIS A CA 1
ATOM 769 C C . HIS A 1 99 ? 6.479 17.797 -36.630 1.00 74.82 139 HIS A C 1
ATOM 770 O O . HIS A 1 99 ? 7.401 16.991 -36.756 1.00 71.71 139 HIS A O 1
ATOM 777 N N . THR A 1 100 ? 6.401 18.933 -37.321 1.00 84.98 140 THR A N 1
ATOM 778 C CA . THR A 1 100 ? 7.413 19.330 -38.300 1.00 96.36 140 THR A CA 1
ATOM 779 C C . THR A 1 100 ? 7.606 20.849 -38.261 1.00 101.28 140 THR A C 1
ATOM 780 O O . THR A 1 100 ? 7.095 21.602 -39.093 1.00 104.37 140 THR A O 1
ATOM 784 N N . GLY B 1 1 ? 5.516 -4.420 20.947 1.00 65.88 41 GLY B N 1
ATOM 785 C CA . GLY B 1 1 ? 5.417 -4.364 22.433 1.00 64.68 41 GLY B CA 1
ATOM 786 C C . GLY B 1 1 ? 4.186 -3.635 22.934 1.00 69.80 41 GLY B C 1
ATOM 787 O O . GLY B 1 1 ? 4.300 -2.734 23.764 1.00 68.36 41 GLY B O 1
ATOM 788 N N . SER B 1 2 ? 3.012 -4.028 22.441 1.00 78.48 42 SER B N 1
ATOM 789 C CA . SER B 1 2 ? 1.753 -3.418 22.870 1.00 80.68 42 SER B CA 1
ATOM 790 C C . SER B 1 2 ? 1.460 -3.813 24.315 1.00 77.13 42 SER B C 1
ATOM 791 O O . SER B 1 2 ? 1.411 -4.999 24.645 1.00 76.89 42 SER B O 1
ATOM 794 N N . LEU B 1 3 ? 1.268 -2.811 25.168 1.00 75.61 43 LEU B N 1
ATOM 795 C CA . LEU B 1 3 ? 1.106 -3.023 26.605 1.00 80.24 43 LEU B CA 1
ATOM 796 C C . LEU B 1 3 ? -0.316 -3.495 26.918 1.00 89.04 43 LEU B C 1
ATOM 797 O O . LEU B 1 3 ? -1.253 -2.694 26.951 1.00 88.11 43 LEU B O 1
ATOM 802 N N . ASN B 1 4 ? -0.464 -4.802 27.137 1.00 97.47 44 ASN B N 1
ATOM 803 C CA . ASN B 1 4 ? -1.781 -5.418 27.332 1.00 97.69 44 ASN B CA 1
ATOM 804 C C . ASN B 1 4 ? -2.408 -5.085 28.682 1.00 105.72 44 ASN B C 1
ATOM 805 O O . ASN B 1 4 ? -3.515 -4.545 28.733 1.00 109.47 44 ASN B O 1
ATOM 810 N N . GLU B 1 5 ? -1.709 -5.409 29.769 1.00 110.16 45 GLU B N 1
ATOM 811 C CA . GLU B 1 5 ? -2.223 -5.138 31.112 1.00 107.28 45 GLU B CA 1
ATOM 812 C C . GLU B 1 5 ? -1.151 -4.688 32.103 1.00 99.88 45 GLU B C 1
ATOM 813 O O . GLU B 1 5 ? 0.018 -5.071 32.003 1.00 86.74 45 GLU B O 1
ATOM 819 N N . VAL B 1 6 ? -1.582 -3.860 33.052 1.00 101.72 46 VAL B N 1
ATOM 820 C CA . VAL B 1 6 ? -0.776 -3.462 34.198 1.00 100.97 46 VAL B CA 1
ATOM 821 C C . VAL B 1 6 ? -1.405 -4.165 35.394 1.00 107.73 46 VAL B C 1
ATOM 822 O O . VAL B 1 6 ? -2.631 -4.267 35.476 1.00 116.21 46 VAL B O 1
ATOM 826 N N . GLU B 1 7 ? -0.579 -4.648 36.316 1.00 110.40 47 GLU B N 1
ATOM 827 C CA . GLU B 1 7 ? -1.078 -5.413 37.458 1.00 112.99 47 GLU B CA 1
ATOM 828 C C . GLU B 1 7 ? -0.299 -5.030 38.715 1.00 105.51 47 GLU B C 1
ATOM 829 O O . GLU B 1 7 ? 0.921 -5.190 38.770 1.00 101.81 47 GLU B O 1
ATOM 835 N N . ASN B 1 8 ? -1.014 -4.517 39.714 1.00 94.45 48 ASN B N 1
ATOM 836 C CA . ASN B 1 8 ? -0.391 -3.935 40.899 1.00 83.41 48 ASN B CA 1
ATOM 837 C C . ASN B 1 8 ? -1.246 -4.156 42.150 1.00 77.84 48 ASN B C 1
ATOM 838 O O . ASN B 1 8 ? -2.108 -3.337 42.478 1.00 74.79 48 ASN B O 1
ATOM 843 N N . THR B 1 9 ? -1.001 -5.270 42.840 1.00 76.92 49 THR B N 1
ATOM 844 C CA . THR B 1 9 ? -1.736 -5.614 44.060 1.00 78.85 49 THR B CA 1
ATOM 845 C C . THR B 1 9 ? -0.789 -5.676 45.263 1.00 77.51 49 THR B C 1
ATOM 846 O O . THR B 1 9 ? 0.379 -5.290 45.168 1.00 73.05 49 THR B O 1
ATOM 850 N N . ALA B 1 10 ? -1.306 -6.149 46.393 1.00 77.28 50 ALA B N 1
ATOM 851 C CA . ALA B 1 10 ? -0.514 -6.303 47.609 1.00 76.13 50 ALA B CA 1
ATOM 852 C C . ALA B 1 10 ? 0.557 -7.389 47.487 1.00 76.20 50 ALA B C 1
ATOM 853 O O . ALA B 1 10 ? 1.618 -7.279 48.106 1.00 69.79 50 ALA B O 1
ATOM 855 N N . GLN B 1 11 ? 0.286 -8.426 46.694 1.00 79.26 51 GLN B N 1
ATOM 856 C CA . GLN B 1 11 ? 1.143 -9.617 46.666 1.00 84.05 51 GLN B CA 1
ATOM 857 C C . GLN B 1 11 ? 2.120 -9.703 45.486 1.00 79.14 51 GLN B C 1
ATOM 858 O O . GLN B 1 11 ? 3.189 -10.300 45.629 1.00 72.07 51 GLN B O 1
ATOM 864 N N . LYS B 1 12 ? 1.775 -9.128 44.333 1.00 78.02 52 LYS B N 1
ATOM 865 C CA . LYS B 1 12 ? 2.702 -9.142 43.191 1.00 78.02 52 LYS B CA 1
ATOM 866 C C . LYS B 1 12 ? 2.512 -7.982 42.209 1.00 71.30 52 LYS B C 1
ATOM 867 O O . LYS B 1 12 ? 1.435 -7.384 42.128 1.00 71.54 52 LYS B O 1
ATOM 873 N N . PHE B 1 13 ? 3.587 -7.668 41.485 1.00 63.12 53 PHE B N 1
ATOM 874 C CA . PHE B 1 13 ? 3.536 -6.753 40.348 1.00 62.09 53 PHE B CA 1
ATOM 875 C C . PHE B 1 13 ? 3.737 -7.555 39.069 1.00 60.94 53 PHE B C 1
ATOM 876 O O . PHE B 1 13 ? 4.536 -8.494 39.041 1.00 59.62 53 PHE B O 1
ATOM 884 N N . CYS B 1 14 ? 3.016 -7.174 38.017 1.00 60.71 54 CYS B N 1
ATOM 885 C CA . CYS B 1 14 ? 3.026 -7.916 36.761 1.00 61.80 54 CYS B CA 1
ATOM 886 C C . CYS B 1 14 ? 2.684 -7.018 35.577 1.00 62.77 54 CYS B C 1
ATOM 887 O O . CYS B 1 14 ? 1.751 -6.213 35.647 1.00 67.72 54 CYS B O 1
ATOM 890 N N . VAL B 1 15 ? 3.443 -7.157 34.495 1.00 59.13 55 VAL B N 1
ATOM 891 C CA . VAL B 1 15 ? 3.151 -6.454 33.250 1.00 55.37 55 VAL B CA 1
ATOM 892 C C . VAL B 1 15 ? 3.232 -7.433 32.080 1.00 56.98 55 VAL B C 1
ATOM 893 O O . VAL B 1 15 ? 4.114 -8.295 32.041 1.00 54.60 55 VAL B O 1
ATOM 897 N N . LYS B 1 16 ? 2.299 -7.292 31.139 1.00 57.84 56 LYS B N 1
ATOM 898 C CA . LYS B 1 16 ? 2.225 -8.164 29.970 1.00 58.81 56 LYS B CA 1
ATOM 899 C C . LYS B 1 16 ? 2.323 -7.370 28.666 1.00 55.23 56 LYS B C 1
ATOM 900 O O . LYS B 1 16 ? 1.607 -6.381 28.479 1.00 53.63 56 LYS B O 1
ATOM 906 N N . LEU B 1 17 ? 3.220 -7.812 27.780 1.00 52.83 57 LEU B N 1
ATOM 907 C CA . LEU B 1 17 ? 3.479 -7.148 26.497 1.00 53.64 57 LEU B CA 1
ATOM 908 C C . LEU B 1 17 ? 3.221 -8.081 25.319 1.00 53.09 57 LEU B C 1
ATOM 909 O O . LEU B 1 17 ? 3.516 -9.278 25.382 1.00 49.37 57 LEU B O 1
ATOM 914 N N . ASP B 1 18 ? 2.701 -7.507 24.237 1.00 56.95 58 ASP B N 1
ATOM 915 C CA . ASP B 1 18 ? 2.556 -8.203 22.965 1.00 56.99 58 ASP B CA 1
ATOM 916 C C . ASP B 1 18 ? 3.865 -8.080 22.178 1.00 55.31 58 ASP B C 1
ATOM 917 O O . ASP B 1 18 ? 4.147 -7.038 21.588 1.00 57.97 58 ASP B O 1
ATOM 922 N N . VAL B 1 19 ? 4.652 -9.153 22.166 1.00 53.79 59 VAL B N 1
ATOM 923 C CA . VAL B 1 19 ? 5.959 -9.163 21.497 1.00 56.38 59 VAL B CA 1
ATOM 924 C C . VAL B 1 19 ? 6.027 -10.245 20.415 1.00 56.35 59 VAL B C 1
ATOM 925 O O . VAL B 1 19 ? 7.104 -10.742 20.087 1.00 57.26 59 VAL B O 1
ATOM 929 N N . ALA B 1 20 ? 4.873 -10.592 19.851 1.00 56.41 60 ALA B N 1
ATOM 930 C CA . ALA B 1 20 ? 4.785 -11.661 18.853 1.00 56.94 60 ALA B CA 1
ATOM 931 C C . ALA B 1 20 ? 5.485 -11.323 17.534 1.00 55.71 60 ALA B C 1
ATOM 932 O O . ALA B 1 20 ? 5.871 -12.225 16.793 1.00 60.61 60 ALA B O 1
ATOM 934 N N . ALA B 1 21 ? 5.655 -10.034 17.248 1.00 51.12 61 ALA B N 1
ATOM 935 C CA . ALA B 1 21 ? 6.348 -9.592 16.034 1.00 52.22 61 ALA B CA 1
ATOM 936 C C . ALA B 1 21 ? 7.871 -9.716 16.132 1.00 51.96 61 ALA B C 1
ATOM 937 O O . ALA B 1 21 ? 8.569 -9.446 15.157 1.00 55.20 61 ALA B O 1
ATOM 939 N N . PHE B 1 22 ? 8.385 -10.103 17.299 1.00 52.66 62 PHE B N 1
ATOM 940 C CA . PHE B 1 22 ? 9.827 -10.230 17.505 1.00 52.16 62 PHE B CA 1
ATOM 941 C C . PHE B 1 22 ? 10.180 -11.593 18.081 1.00 53.50 62 PHE B C 1
ATOM 942 O O . PHE B 1 22 ? 9.459 -12.124 18.922 1.00 57.37 62 PHE B O 1
ATOM 950 N N . LYS B 1 23 ? 11.295 -12.156 17.629 1.00 54.34 63 LYS B N 1
ATOM 951 C CA . LYS B 1 23 ? 11.804 -13.388 18.219 1.00 55.76 63 LYS B CA 1
ATOM 952 C C . LYS B 1 23 ? 12.530 -13.059 19.525 1.00 54.07 63 LYS B C 1
ATOM 953 O O . LYS B 1 23 ? 13.027 -11.943 19.693 1.00 53.49 63 LYS B O 1
ATOM 959 N N . PRO B 1 24 ? 12.580 -14.020 20.462 1.00 56.31 64 PRO B N 1
ATOM 960 C CA . PRO B 1 24 ? 13.281 -13.864 21.738 1.00 56.42 64 PRO B CA 1
ATOM 961 C C . PRO B 1 24 ? 14.667 -13.213 21.644 1.00 54.58 64 PRO B C 1
ATOM 962 O O . PRO B 1 24 ? 14.987 -12.342 22.453 1.00 54.79 64 PRO B O 1
ATOM 966 N N . GLU B 1 25 ? 15.467 -13.619 20.660 1.00 55.32 65 GLU B N 1
ATOM 967 C CA . GLU B 1 25 ? 16.814 -13.060 20.475 1.00 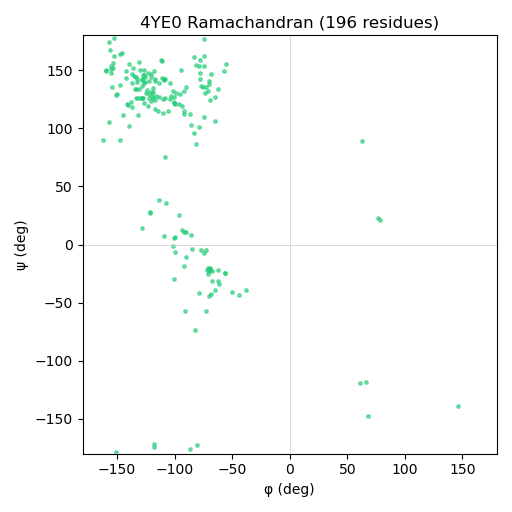58.57 65 GLU B CA 1
ATOM 968 C C . GLU B 1 25 ? 16.808 -11.596 20.012 1.00 56.55 65 GLU B C 1
ATOM 969 O O . GLU B 1 25 ? 1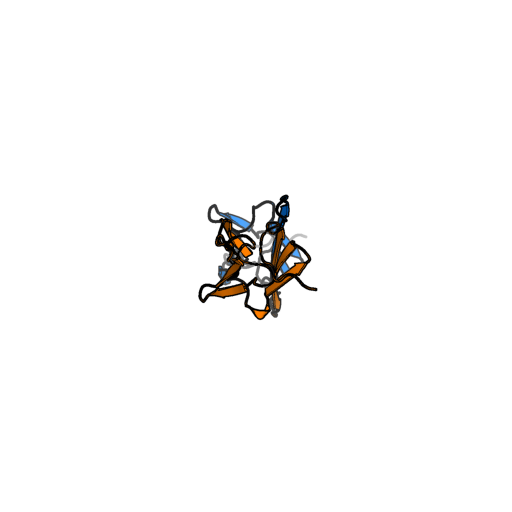7.809 -10.896 20.160 1.00 55.09 65 GLU B O 1
ATOM 975 N N . GLU B 1 26 ? 15.686 -11.147 19.452 1.00 54.55 66 GLU B N 1
ATOM 976 C CA . GLU B 1 26 ? 15.509 -9.747 19.056 1.00 55.02 66 GLU B CA 1
ATOM 977 C C . GLU B 1 26 ? 15.033 -8.859 20.212 1.00 53.89 66 GLU B C 1
ATOM 978 O O . GLU B 1 26 ? 14.909 -7.645 20.046 1.00 47.34 66 GLU B O 1
ATOM 984 N N . LEU B 1 27 ? 14.777 -9.459 21.376 1.00 55.53 67 LEU B N 1
ATOM 985 C CA . LEU B 1 27 ? 14.248 -8.738 22.535 1.00 48.26 67 LEU B CA 1
ATOM 986 C C . LEU B 1 27 ? 15.283 -8.557 23.648 1.00 49.60 67 LEU B C 1
ATOM 987 O O . LEU B 1 27 ? 16.087 -9.451 23.905 1.00 50.58 67 LEU B O 1
ATOM 992 N N . LYS B 1 28 ? 15.236 -7.395 24.301 1.00 50.23 68 LYS B N 1
ATOM 993 C CA . LYS B 1 28 ? 16.086 -7.064 25.446 1.00 47.12 68 LYS B CA 1
ATOM 994 C C . LYS B 1 28 ? 15.257 -6.446 26.564 1.00 44.75 68 LYS B C 1
ATOM 995 O O . LYS B 1 28 ? 14.456 -5.545 26.314 1.00 41.25 68 LYS B O 1
ATOM 1001 N N . VAL B 1 29 ? 15.475 -6.910 27.792 1.00 43.95 69 VAL B N 1
ATOM 1002 C CA . VAL B 1 29 ? 14.829 -6.336 28.969 1.00 45.63 69 VAL B CA 1
ATOM 1003 C C . VAL B 1 29 ? 15.894 -5.893 29.968 1.00 47.84 69 VAL B C 1
ATOM 1004 O O . VAL B 1 29 ? 16.676 -6.715 30.452 1.00 50.91 69 VAL B O 1
ATOM 1008 N N . ASN B 1 30 ? 15.919 -4.596 30.272 1.00 48.26 70 ASN B N 1
ATOM 1009 C CA . ASN B 1 30 ? 16.909 -4.027 31.183 1.00 48.43 70 ASN B CA 1
ATOM 1010 C C . ASN B 1 30 ? 16.262 -3.299 32.351 1.00 49.00 70 ASN B C 1
ATOM 1011 O O . ASN B 1 30 ? 15.194 -2.710 32.210 1.00 52.13 70 ASN B O 1
ATOM 1016 N N . LEU B 1 31 ? 16.933 -3.344 33.498 1.00 50.27 71 LEU B N 1
ATOM 1017 C CA . LEU B 1 31 ? 16.486 -2.666 34.706 1.00 50.33 71 LEU B CA 1
ATOM 1018 C C . LEU B 1 31 ? 17.622 -1.816 35.263 1.00 53.39 71 LEU B C 1
ATOM 1019 O O . LEU B 1 31 ? 18.730 -2.320 35.478 1.00 55.84 71 LEU B O 1
ATOM 1024 N N . GLU B 1 32 ? 17.361 -0.528 35.476 1.00 54.23 72 GLU B N 1
ATOM 1025 C CA . GLU B 1 32 ? 18.302 0.330 36.201 1.00 58.72 72 GLU B CA 1
ATOM 1026 C C . GLU B 1 32 ? 17.565 1.122 37.280 1.00 51.04 72 GLU B C 1
ATOM 1027 O O . GLU B 1 32 ? 16.748 2.000 36.985 1.00 48.00 72 GLU B O 1
ATOM 1033 N N . GLY B 1 33 ? 17.857 0.788 38.536 1.00 48.80 73 GLY B N 1
ATOM 1034 C CA . GLY B 1 33 ? 17.078 1.279 39.662 1.00 49.98 73 GLY B CA 1
ATOM 1035 C C . GLY B 1 33 ? 15.678 0.697 39.589 1.00 48.15 73 GLY B C 1
ATOM 1036 O O . GLY B 1 33 ? 15.502 -0.520 39.626 1.00 49.61 73 GLY B O 1
ATOM 1037 N N . HIS B 1 34 ? 14.687 1.571 39.458 1.00 46.83 74 HIS B N 1
ATOM 1038 C CA . HIS B 1 34 ? 13.291 1.153 39.337 1.00 49.38 74 HIS B CA 1
ATOM 1039 C C . HIS B 1 34 ? 12.801 1.198 37.892 1.00 48.31 74 HIS B C 1
ATOM 1040 O O . HIS B 1 34 ? 11.654 0.842 37.610 1.00 50.41 74 HIS B O 1
ATOM 1047 N N . VAL B 1 35 ? 13.676 1.618 36.982 1.00 46.58 75 VAL B N 1
ATOM 1048 C CA . VAL B 1 35 ? 13.298 1.850 35.595 1.00 45.82 75 VAL B CA 1
ATOM 1049 C C . VAL B 1 35 ? 13.520 0.591 34.763 1.00 45.39 75 VAL B C 1
ATOM 1050 O O . VAL B 1 35 ? 14.654 0.143 34.592 1.00 47.93 75 VAL B O 1
ATOM 1054 N N . LEU B 1 36 ? 12.424 0.030 34.259 1.00 42.58 76 LEU B N 1
ATOM 1055 C CA . LEU B 1 36 ? 12.450 -1.165 33.424 1.00 44.82 76 LEU B CA 1
ATOM 1056 C C . LEU B 1 36 ? 12.281 -0.757 31.966 1.00 46.91 76 LEU B C 1
ATOM 1057 O O . LEU B 1 36 ? 11.390 0.029 31.641 1.00 47.34 76 LEU B O 1
ATOM 1062 N N . THR B 1 37 ? 13.133 -1.292 31.094 1.00 45.94 77 THR B N 1
ATOM 1063 C CA . THR B 1 37 ? 13.095 -0.972 29.667 1.00 44.23 77 THR B CA 1
ATOM 1064 C C . THR B 1 37 ? 13.030 -2.258 28.861 1.00 44.28 77 THR B C 1
ATOM 1065 O O . THR B 1 37 ? 13.858 -3.145 29.048 1.00 47.25 77 THR B O 1
ATOM 1069 N N . ILE B 1 38 ? 12.038 -2.357 27.978 1.00 42.70 78 ILE B N 1
ATOM 1070 C CA . ILE B 1 38 ? 11.936 -3.471 27.041 1.00 41.05 78 ILE B CA 1
ATOM 1071 C C . ILE B 1 38 ? 12.136 -2.940 25.628 1.00 38.36 78 ILE B C 1
ATOM 1072 O O . ILE B 1 38 ? 11.639 -1.867 25.286 1.00 39.45 78 ILE B O 1
ATOM 1077 N N . GLU B 1 39 ? 12.868 -3.688 24.811 1.00 37.67 79 GLU B N 1
ATOM 1078 C CA . GLU B 1 39 ? 13.121 -3.276 23.438 1.00 39.68 79 GLU B CA 1
ATOM 1079 C C . GLU B 1 39 ? 13.105 -4.455 22.500 1.00 40.39 79 GLU B C 1
ATOM 1080 O O . GLU B 1 39 ? 13.577 -5.540 22.843 1.00 43.31 79 GLU B O 1
ATOM 1086 N N . GLY B 1 40 ? 12.581 -4.215 21.303 1.00 40.89 80 GLY B N 1
ATOM 1087 C CA . GLY B 1 40 ? 12.613 -5.184 20.219 1.00 42.35 80 GLY B CA 1
ATOM 1088 C C . GLY B 1 40 ? 13.234 -4.530 19.002 1.00 41.12 80 GLY B C 1
ATOM 1089 O O . GLY B 1 40 ? 12.983 -3.360 18.730 1.00 40.01 80 GLY B O 1
ATOM 1090 N N . HIS B 1 41 ? 14.072 -5.271 18.289 1.00 42.51 81 HIS B N 1
ATOM 1091 C CA . HIS B 1 41 ? 14.596 -4.811 17.012 1.00 45.13 81 HIS B CA 1
ATOM 1092 C C . HIS B 1 41 ? 14.666 -5.974 16.038 1.00 46.11 81 HIS B C 1
ATOM 1093 O O . HIS B 1 41 ? 15.326 -6.978 16.306 1.00 49.15 81 HIS B O 1
ATOM 1100 N N . HIS B 1 42 ? 13.963 -5.835 14.919 1.00 43.09 82 HIS B N 1
ATOM 1101 C CA . HIS B 1 42 ? 13.997 -6.806 13.838 1.00 46.19 82 HIS B CA 1
ATOM 1102 C C . HIS B 1 42 ? 14.446 -6.073 12.583 1.00 52.76 82 HIS B C 1
ATOM 1103 O O . HIS B 1 42 ? 14.044 -4.931 12.351 1.00 52.78 82 HIS B O 1
ATOM 1110 N N . GLU B 1 43 ? 15.282 -6.724 11.781 1.00 57.07 83 GLU B N 1
ATOM 1111 C CA . GLU B 1 43 ? 15.887 -6.074 10.625 1.00 60.27 83 GLU B CA 1
ATOM 1112 C C . GLU B 1 43 ? 16.324 -7.101 9.586 1.00 64.40 83 GLU B C 1
ATOM 1113 O O . GLU B 1 43 ? 17.319 -7.803 9.768 1.00 70.00 83 GLU B O 1
ATOM 1119 N N . VAL B 1 44 ? 15.557 -7.173 8.502 1.00 64.11 84 VAL B N 1
ATOM 1120 C CA . VAL B 1 44 ? 15.767 -8.131 7.420 1.00 67.04 84 VAL B CA 1
ATOM 1121 C C . VAL B 1 44 ? 16.222 -7.378 6.174 1.00 71.78 84 VAL B C 1
ATOM 1122 O O . VAL B 1 44 ? 15.762 -6.265 5.926 1.00 67.50 84 VAL B O 1
ATOM 1126 N N . LYS B 1 45 ? 17.126 -7.986 5.403 1.00 76.54 85 LYS B N 1
ATOM 1127 C CA . LYS B 1 45 ? 17.488 -7.487 4.072 1.00 81.82 85 LYS B CA 1
ATOM 1128 C C . LYS B 1 45 ? 16.998 -8.445 2.994 1.00 88.57 85 LYS B C 1
ATOM 1129 O O . LYS B 1 45 ? 16.740 -9.621 3.254 1.00 86.43 85 LYS B O 1
ATOM 1135 N N . THR B 1 46 ? 16.865 -7.917 1.782 1.00 99.51 86 THR B N 1
ATOM 1136 C CA . THR B 1 46 ? 16.505 -8.706 0.608 1.00 104.55 86 THR B CA 1
ATOM 1137 C C . THR B 1 46 ? 17.147 -8.011 -0.593 1.00 106.20 86 THR B C 1
ATOM 1138 O O . THR B 1 46 ? 17.845 -7.008 -0.427 1.00 88.39 86 THR B O 1
ATOM 1142 N N . GLU B 1 47 ? 16.930 -8.548 -1.791 1.00 126.02 87 GLU B N 1
ATOM 1143 C CA . GLU B 1 47 ? 17.359 -7.873 -3.023 1.00 141.16 87 GLU B CA 1
ATOM 1144 C C . GLU B 1 47 ? 16.251 -6.955 -3.570 1.00 138.14 87 GLU B C 1
ATOM 1145 O O . GLU B 1 47 ? 16.494 -6.154 -4.478 1.00 135.37 87 GLU B O 1
ATOM 1151 N N . HIS B 1 48 ? 15.046 -7.083 -3.009 1.00 133.59 88 HIS B N 1
ATOM 1152 C CA . HIS B 1 48 ? 13.979 -6.092 -3.203 1.00 118.80 88 HIS B CA 1
ATOM 1153 C C . HIS B 1 48 ? 13.779 -5.320 -1.895 1.00 100.50 88 HIS B C 1
ATOM 1154 O O . HIS B 1 48 ? 12.818 -5.549 -1.152 1.00 95.90 88 HIS B O 1
ATOM 1161 N N . GLY B 1 49 ? 14.720 -4.418 -1.617 1.00 88.60 89 GLY B N 1
ATOM 1162 C CA . GLY B 1 49 ? 14.661 -3.564 -0.431 1.00 80.36 89 GLY B CA 1
ATOM 1163 C C . GLY B 1 49 ? 14.832 -4.320 0.875 1.00 72.96 89 GLY B C 1
ATOM 1164 O O . GLY B 1 49 ? 15.550 -5.322 0.933 1.00 64.26 89 GLY B O 1
ATOM 1165 N N . PHE B 1 50 ? 14.172 -3.843 1.929 1.00 65.86 90 PHE B N 1
ATOM 1166 C CA . PHE B 1 50 ? 14.351 -4.417 3.257 1.00 57.81 90 PHE B CA 1
ATOM 1167 C C . PHE B 1 50 ? 13.173 -4.168 4.199 1.00 53.05 90 PHE B C 1
ATOM 1168 O O . PHE B 1 50 ? 12.219 -3.452 3.867 1.00 48.51 90 PHE B O 1
ATOM 1176 N N . SER B 1 51 ? 13.252 -4.778 5.379 1.00 46.63 91 SER B N 1
ATOM 1177 C CA . SER B 1 51 ? 12.235 -4.606 6.403 1.00 51.04 91 SER B CA 1
ATOM 1178 C C . SER B 1 51 ? 12.870 -4.380 7.764 1.00 49.41 91 SER B C 1
ATOM 1179 O O . SER B 1 51 ? 13.908 -4.955 8.085 1.00 52.10 91 SER B O 1
ATOM 1182 N N . LYS B 1 52 ? 12.220 -3.549 8.567 1.00 43.03 92 LYS B N 1
ATOM 1183 C CA . LYS B 1 52 ? 12.758 -3.143 9.849 1.00 44.26 92 LYS B CA 1
ATOM 1184 C C . LYS B 1 52 ? 11.606 -2.832 10.805 1.00 45.69 92 LYS B C 1
ATOM 1185 O O . LYS B 1 52 ? 10.693 -2.087 10.454 1.00 44.91 92 LYS B O 1
ATOM 1191 N N . ARG B 1 53 ? 11.645 -3.430 11.994 1.00 47.82 93 ARG B N 1
ATOM 1192 C CA . ARG B 1 53 ? 10.678 -3.152 13.059 1.00 50.66 93 ARG B CA 1
ATOM 1193 C C . ARG B 1 53 ? 11.408 -2.875 14.358 1.00 48.85 93 ARG B C 1
ATOM 1194 O O . ARG B 1 53 ? 12.497 -3.408 14.594 1.00 49.46 93 ARG B O 1
ATOM 1202 N N . SER B 1 54 ? 10.797 -2.056 15.208 1.00 43.46 94 SER B N 1
ATOM 1203 C CA . SER B 1 54 ? 11.408 -1.672 16.468 1.00 45.41 94 SER B CA 1
ATOM 1204 C C . SER B 1 54 ? 10.378 -1.169 17.456 1.00 47.02 94 SER B C 1
ATOM 1205 O O . SER B 1 54 ? 9.345 -0.618 17.073 1.00 46.91 94 SER B O 1
ATOM 1208 N N . PHE B 1 55 ? 10.668 -1.370 18.736 1.00 48.43 95 PHE B N 1
ATOM 1209 C CA . PHE B 1 55 ? 9.929 -0.693 19.784 1.00 45.99 95 PHE B CA 1
ATOM 1210 C C . PHE B 1 55 ? 10.800 -0.557 21.021 1.00 43.49 95 PHE B C 1
ATOM 1211 O O . PHE B 1 55 ? 11.716 -1.347 21.239 1.00 45.12 95 PHE B O 1
ATOM 1219 N N . THR B 1 56 ? 10.521 0.478 21.800 1.00 41.32 96 THR B N 1
ATOM 1220 C CA . THR B 1 56 ? 11.107 0.658 23.114 1.00 43.42 96 THR B CA 1
ATOM 1221 C C . THR B 1 56 ? 9.971 1.031 24.048 1.00 43.84 96 THR B C 1
ATOM 1222 O O . THR B 1 56 ? 9.223 1.972 23.772 1.00 45.78 96 THR B O 1
ATOM 1226 N N . ARG B 1 57 ? 9.824 0.284 25.136 1.00 43.93 97 ARG B N 1
ATOM 1227 C CA . ARG B 1 57 ? 8.839 0.619 26.150 1.00 45.57 97 ARG B CA 1
ATOM 1228 C C . ARG B 1 57 ? 9.496 0.643 27.518 1.00 44.36 97 ARG B C 1
ATOM 1229 O O . ARG B 1 57 ? 10.136 -0.325 27.936 1.00 44.44 97 ARG B O 1
ATOM 1237 N N . GLN B 1 58 ? 9.327 1.761 28.211 1.00 44.07 98 GLN B N 1
ATOM 1238 C CA . GLN B 1 58 ? 10.004 1.992 29.468 1.00 43.48 98 GLN B CA 1
ATOM 1239 C C . GLN B 1 58 ? 8.993 2.355 30.538 1.00 46.38 98 GLN B C 1
ATOM 1240 O O . GLN B 1 58 ? 8.049 3.099 30.273 1.00 48.59 98 GLN B O 1
ATOM 1246 N N . PHE B 1 59 ? 9.177 1.815 31.738 1.00 48.62 99 PHE B N 1
ATOM 1247 C CA . PHE B 1 59 ? 8.399 2.279 32.882 1.00 50.98 99 PHE B CA 1
ATOM 1248 C C . PHE B 1 59 ? 9.148 2.214 34.202 1.00 47.52 99 PHE B C 1
ATOM 1249 O O . PHE B 1 59 ? 10.187 1.565 34.322 1.00 47.86 99 PHE B O 1
ATOM 1257 N N . THR B 1 60 ? 8.603 2.926 35.181 1.00 50.23 100 THR B N 1
ATOM 1258 C CA . THR B 1 60 ? 9.139 2.943 36.527 1.00 51.50 100 THR B CA 1
ATOM 1259 C C . THR B 1 60 ? 8.298 2.004 37.386 1.00 51.45 100 THR B C 1
ATOM 1260 O O . THR B 1 60 ? 7.083 2.157 37.481 1.00 53.46 100 THR B O 1
ATOM 1264 N N . LEU B 1 61 ? 8.955 1.015 37.980 1.00 51.37 101 LEU B N 1
ATOM 1265 C CA . LEU B 1 61 ? 8.297 0.064 38.866 1.00 49.54 101 LEU B CA 1
ATOM 1266 C C . LEU B 1 61 ? 7.984 0.736 40.201 1.00 53.94 101 LEU B C 1
ATOM 1267 O O . LEU B 1 61 ? 8.657 1.698 40.579 1.00 56.55 101 LEU B O 1
ATOM 1272 N N . PRO B 1 62 ? 6.945 0.248 40.907 1.00 54.89 102 PRO B N 1
ATOM 1273 C CA . PRO B 1 62 ? 6.646 0.725 42.258 1.00 54.45 102 PRO B CA 1
ATOM 1274 C C . PRO B 1 62 ? 7.814 0.562 43.226 1.00 56.02 102 PRO B C 1
ATOM 1275 O O . PRO B 1 62 ? 8.609 -0.372 43.095 1.00 64.42 102 PRO B O 1
ATOM 1279 N N . LYS B 1 63 ? 7.892 1.468 44.197 1.00 65.06 103 LYS B N 1
ATOM 1280 C CA . LYS B 1 63 ? 8.952 1.464 45.216 1.00 70.35 103 LYS B CA 1
ATOM 1281 C C . LYS B 1 63 ? 9.121 0.081 45.868 1.00 66.79 103 LYS B C 1
ATOM 1282 O O . LYS B 1 63 ? 10.243 -0.381 46.100 1.00 59.85 103 LYS B O 1
ATOM 1288 N N . ASP B 1 64 ? 7.993 -0.573 46.136 1.00 68.14 104 ASP B N 1
ATOM 1289 C CA . ASP B 1 64 ? 7.949 -1.806 46.935 1.00 71.50 104 ASP B CA 1
ATOM 1290 C C . ASP B 1 64 ? 8.052 -3.121 46.147 1.00 68.61 104 ASP B C 1
ATOM 1291 O O . ASP B 1 64 ? 7.834 -4.195 46.716 1.00 64.94 104 ASP B O 1
ATOM 1296 N N . VAL B 1 65 ? 8.384 -3.057 44.858 1.00 61.07 105 VAL B N 1
ATOM 1297 C CA . VAL B 1 65 ? 8.597 -4.280 44.084 1.00 55.67 105 VAL B CA 1
ATOM 1298 C C . VAL B 1 65 ? 9.944 -4.887 44.471 1.00 59.82 105 VAL B C 1
ATOM 1299 O O . VAL B 1 65 ? 10.940 -4.173 44.600 1.00 67.98 105 VAL B O 1
ATOM 1303 N N . ASP B 1 66 ? 9.964 -6.201 44.668 1.00 60.79 106 ASP B N 1
ATOM 1304 C CA . ASP B 1 66 ? 11.196 -6.906 45.002 1.00 65.67 106 ASP B CA 1
ATOM 1305 C C . ASP B 1 66 ? 11.977 -7.173 43.716 1.00 61.95 106 ASP B C 1
ATOM 1306 O O . ASP B 1 66 ? 11.852 -8.233 43.099 1.00 55.39 106 ASP B O 1
ATOM 1311 N N . LEU B 1 67 ? 12.785 -6.191 43.326 1.00 64.08 107 LEU B N 1
ATOM 1312 C CA . LEU B 1 67 ? 13.577 -6.255 42.094 1.00 62.07 107 LEU B CA 1
ATOM 1313 C C . LEU B 1 67 ? 14.494 -7.484 42.031 1.00 62.93 107 LEU B C 1
ATOM 1314 O O . LEU B 1 67 ? 14.865 -7.929 40.946 1.00 64.79 107 LEU B O 1
ATOM 1319 N N . ALA B 1 68 ? 14.859 -8.023 43.192 1.00 64.01 108 ALA B N 1
ATOM 1320 C CA . ALA B 1 68 ? 15.702 -9.215 43.259 1.00 61.39 108 ALA B CA 1
ATOM 1321 C C . ALA B 1 68 ? 15.058 -10.448 42.615 1.00 63.31 108 ALA B C 1
ATOM 1322 O O . ALA B 1 68 ? 15.770 -11.302 42.081 1.00 63.93 108 ALA B O 1
ATOM 1324 N N . HIS B 1 69 ? 13.727 -10.543 42.664 1.00 62.05 109 HIS B N 1
ATOM 1325 C CA . HIS B 1 69 ? 13.011 -11.688 42.084 1.00 61.89 109 HIS B CA 1
ATOM 1326 C C . HIS B 1 69 ? 12.133 -11.314 40.881 1.00 61.43 109 HIS B C 1
ATOM 1327 O O . HIS B 1 69 ? 11.029 -11.850 40.738 1.00 70.51 109 HIS B O 1
ATOM 1334 N N . ILE B 1 70 ? 12.596 -10.409 40.017 1.00 54.13 110 ILE B N 1
ATOM 1335 C CA . ILE B 1 70 ? 11.872 -10.146 38.768 1.00 54.23 110 ILE B CA 1
ATOM 1336 C C . ILE B 1 70 ? 12.084 -11.326 37.828 1.00 55.71 110 ILE B C 1
ATOM 1337 O O . ILE B 1 70 ? 13.215 -11.768 37.618 1.00 58.58 110 ILE B O 1
ATOM 1342 N N . HIS B 1 71 ? 10.984 -11.828 37.272 1.00 56.52 111 HIS B N 1
ATOM 1343 C CA . HIS B 1 71 ? 11.018 -12.929 36.318 1.00 57.39 111 HIS B CA 1
ATOM 1344 C C . HIS B 1 71 ? 10.302 -12.501 35.040 1.00 55.20 111 HIS B C 1
ATOM 1345 O O . HIS B 1 71 ? 9.183 -11.980 35.096 1.00 48.79 111 HIS B O 1
ATOM 1352 N N . THR B 1 72 ? 10.951 -12.710 33.896 1.00 53.29 112 THR B N 1
ATOM 1353 C CA . THR B 1 72 ? 10.338 -12.420 32.594 1.00 56.66 112 THR B CA 1
ATOM 1354 C C . THR B 1 72 ? 10.309 -13.673 31.720 1.00 57.28 112 THR B C 1
ATOM 1355 O O . THR B 1 72 ? 11.333 -14.326 31.510 1.00 59.47 112 THR B O 1
ATOM 1359 N N . VAL B 1 73 ? 9.115 -14.002 31.234 1.00 59.51 113 VAL B N 1
ATOM 1360 C CA . VAL B 1 73 ? 8.906 -15.154 30.361 1.00 60.09 113 VAL B CA 1
ATOM 1361 C C . VAL B 1 73 ? 8.049 -14.750 29.168 1.00 56.61 113 VAL B C 1
ATOM 1362 O O . VAL B 1 73 ? 7.147 -13.920 29.298 1.00 52.88 113 VAL B O 1
ATOM 1366 N N . ILE B 1 74 ? 8.351 -15.332 28.010 1.00 59.29 114 ILE B N 1
ATOM 1367 C CA . ILE B 1 74 ? 7.519 -15.194 26.818 1.00 58.22 114 ILE B CA 1
ATOM 1368 C C . ILE B 1 74 ? 6.835 -16.536 26.592 1.00 61.61 114 ILE B C 1
ATOM 1369 O O . ILE B 1 74 ? 7.501 -17.567 26.508 1.00 67.92 114 ILE B O 1
ATOM 1374 N N . ASN B 1 75 ? 5.510 -16.525 26.493 1.00 62.85 115 ASN B N 1
ATOM 1375 C CA . ASN B 1 75 ? 4.749 -17.761 26.308 1.00 66.66 115 ASN B CA 1
ATOM 1376 C C . ASN B 1 75 ? 4.756 -18.215 24.843 1.00 70.63 115 ASN B C 1
ATOM 1377 O O . ASN B 1 75 ? 5.465 -17.642 24.011 1.00 66.78 115 ASN B O 1
ATOM 1382 N N . LYS B 1 76 ? 3.965 -19.240 24.534 1.00 77.05 116 LYS 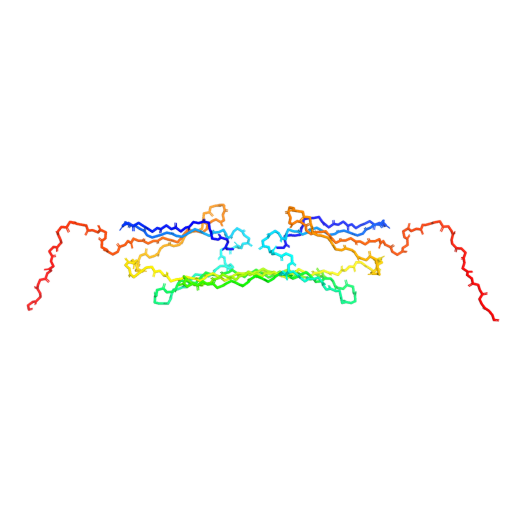B N 1
ATOM 1383 C CA . LYS B 1 76 ? 3.909 -19.795 23.180 1.00 85.45 116 LYS B CA 1
ATOM 1384 C C . LYS B 1 76 ? 3.193 -18.875 22.176 1.00 82.24 116 LYS B C 1
ATOM 1385 O O . LYS B 1 76 ? 3.414 -18.990 20.971 1.00 81.34 116 LYS B O 1
ATOM 1391 N N . GLU B 1 77 ? 2.350 -17.966 22.670 1.00 81.45 117 GLU B N 1
ATOM 1392 C CA . GLU B 1 77 ? 1.602 -17.034 21.808 1.00 78.62 117 GLU B CA 1
ATOM 1393 C C . GLU B 1 77 ? 2.289 -15.672 21.608 1.00 72.02 117 GLU B C 1
ATOM 1394 O O . GLU B 1 77 ? 1.673 -14.729 21.104 1.00 66.34 117 GLU B O 1
ATOM 1400 N N . GLY B 1 78 ? 3.559 -15.572 21.995 1.00 67.27 118 GLY B N 1
ATOM 1401 C CA . GLY B 1 78 ? 4.330 -14.348 21.805 1.00 62.21 118 GLY B CA 1
ATOM 1402 C C . GLY B 1 78 ? 4.034 -13.252 22.815 1.00 65.77 118 GLY B C 1
ATOM 1403 O O . GLY B 1 78 ? 4.308 -12.080 22.551 1.00 70.76 118 GLY B O 1
ATOM 1404 N N . GLN B 1 79 ? 3.480 -13.620 23.969 1.00 67.42 119 GLN B N 1
ATOM 1405 C CA . GLN B 1 79 ? 3.206 -12.646 25.021 1.00 65.80 119 GLN B CA 1
ATOM 1406 C C . GLN B 1 79 ? 4.281 -12.712 26.099 1.00 61.04 119 GLN B C 1
ATOM 1407 O O . GLN B 1 79 ? 4.575 -13.782 26.638 1.00 56.09 119 GLN B O 1
ATOM 1413 N N . MET B 1 80 ? 4.866 -11.559 26.401 1.00 55.94 120 MET B N 1
ATOM 1414 C CA . MET B 1 80 ? 5.842 -11.447 27.472 1.00 51.96 120 MET B CA 1
ATOM 1415 C C . MET B 1 80 ? 5.126 -11.063 28.752 1.00 51.32 120 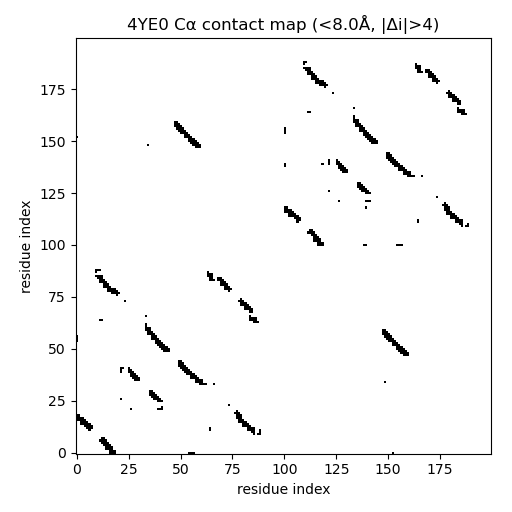MET B C 1
ATOM 1416 O O . MET B 1 80 ? 4.319 -10.138 28.757 1.00 51.62 120 MET B O 1
ATOM 1421 N N . THR B 1 81 ? 5.426 -11.775 29.832 1.00 53.72 121 THR B N 1
ATOM 1422 C CA . THR B 1 81 ? 4.992 -11.363 31.162 1.00 54.10 121 THR B CA 1
ATOM 1423 C C . THR B 1 81 ? 6.221 -11.131 32.043 1.00 52.02 121 THR B C 1
ATOM 1424 O O . THR B 1 81 ? 7.109 -11.983 32.126 1.00 50.42 121 THR B O 1
ATOM 1428 N N . ILE B 1 82 ? 6.270 -9.952 32.659 1.00 50.08 122 ILE B N 1
ATOM 1429 C CA . ILE B 1 82 ? 7.304 -9.593 33.620 1.00 49.63 122 ILE B CA 1
ATOM 1430 C C . ILE B 1 82 ? 6.624 -9.434 34.970 1.00 53.07 122 ILE B C 1
ATOM 1431 O O . ILE B 1 82 ? 5.790 -8.540 35.137 1.00 52.58 122 ILE B O 1
ATOM 1436 N N . ASP B 1 83 ? 6.967 -10.294 35.927 1.00 56.45 123 ASP B N 1
ATOM 1437 C CA . ASP B 1 83 ? 6.360 -10.228 37.254 1.00 64.29 123 ASP B CA 1
ATOM 1438 C C . ASP B 1 83 ? 7.383 -10.270 38.384 1.00 61.42 123 ASP B C 1
ATOM 1439 O O . ASP B 1 83 ? 8.504 -10.754 38.211 1.00 62.85 123 ASP B O 1
ATOM 1444 N N . ALA B 1 84 ? 6.972 -9.749 39.538 1.00 60.62 124 ALA B N 1
ATOM 1445 C CA . ALA B 1 84 ? 7.768 -9.799 40.759 1.00 60.30 124 ALA B CA 1
ATOM 1446 C C . ALA B 1 84 ? 6.855 -9.698 41.984 1.00 60.51 124 ALA B C 1
ATOM 1447 O O . ALA B 1 84 ? 5.784 -9.097 41.908 1.00 58.20 124 ALA B O 1
ATOM 1449 N N . PRO B 1 85 ? 7.271 -10.292 43.116 1.00 63.22 125 PRO B N 1
ATOM 1450 C CA . PRO B 1 85 ? 6.506 -10.136 44.355 1.00 66.10 125 PRO B CA 1
ATOM 1451 C C . PRO B 1 85 ? 6.750 -8.779 45.013 1.00 65.92 125 PRO B C 1
ATOM 1452 O O . PRO B 1 85 ? 7.764 -8.131 44.734 1.00 68.65 125 PRO B O 1
ATOM 1456 N N . LYS B 1 86 ? 5.824 -8.354 45.870 1.00 58.79 126 LYS B N 1
ATOM 1457 C CA . LYS B 1 86 ? 6.025 -7.148 46.671 1.00 57.34 126 LYS B CA 1
ATOM 1458 C C . LYS B 1 86 ? 6.879 -7.480 47.889 1.00 60.10 126 LYS B C 1
ATOM 1459 O O . LYS B 1 86 ? 6.900 -8.624 48.357 1.00 61.84 126 LYS B O 1
ATOM 1465 N N . THR B 1 87 ? 7.575 -6.467 48.394 1.00 58.48 127 THR B N 1
ATOM 1466 C CA . THR B 1 87 ? 8.486 -6.627 49.526 1.00 55.99 127 THR B CA 1
ATOM 1467 C C . THR B 1 87 ? 7.740 -6.891 50.830 1.00 54.48 127 THR B C 1
ATOM 1468 O O . THR B 1 87 ? 8.128 -7.769 51.602 1.00 58.09 127 THR B O 1
ATOM 1472 N N . GLY B 1 88 ? 6.673 -6.131 51.064 1.00 51.30 128 GLY B N 1
ATOM 1473 C CA . GLY B 1 88 ? 5.929 -6.204 52.319 1.00 57.61 128 GLY B CA 1
ATOM 1474 C C . GLY B 1 88 ? 4.713 -7.104 52.269 1.00 57.14 128 GLY B C 1
ATOM 1475 O O . GLY B 1 88 ? 3.769 -6.913 53.039 1.00 60.25 128 GLY B O 1
ATOM 1476 N N . SER B 1 89 ? 4.733 -8.089 51.372 1.00 55.82 129 SER B N 1
ATOM 1477 C CA . SER B 1 89 ? 3.618 -9.013 51.236 1.00 54.72 129 SER B CA 1
ATOM 1478 C C . SER B 1 89 ? 3.534 -9.903 52.470 1.00 55.48 129 SER B C 1
ATOM 1479 O O . SER B 1 89 ? 2.439 -10.127 52.985 1.00 50.58 129 SER B O 1
ATOM 1482 N N . ASN B 1 90 ? 4.686 -10.382 52.954 1.00 53.51 130 ASN B N 1
ATOM 1483 C CA . ASN B 1 90 ? 4.720 -11.272 54.119 1.00 47.30 130 ASN B CA 1
ATOM 1484 C C . ASN B 1 90 ? 4.229 -10.576 55.377 1.00 48.56 130 ASN B C 1
ATOM 1485 O O . ASN B 1 90 ? 4.927 -9.756 55.978 1.00 55.68 130 ASN B O 1
ATOM 1490 N N . THR B 1 91 ? 3.026 -10.956 55.784 1.00 44.90 131 THR B N 1
ATOM 1491 C CA . THR B 1 91 ? 2.258 -10.206 56.750 1.00 42.27 131 THR B CA 1
ATOM 1492 C C . THR B 1 91 ? 2.366 -10.818 58.153 1.00 38.69 131 THR B C 1
ATOM 1493 O O . THR B 1 91 ? 1.897 -10.235 59.126 1.00 41.50 131 THR B O 1
ATOM 1497 N N . THR B 1 92 ? 3.006 -11.982 58.252 1.00 40.84 132 THR B N 1
ATOM 1498 C CA . THR B 1 92 ? 3.213 -12.651 59.537 1.00 40.64 132 THR B CA 1
ATOM 1499 C C . THR B 1 92 ? 4.304 -11.940 60.344 1.00 38.42 132 THR B C 1
ATOM 1500 O O . THR B 1 92 ? 4.908 -10.979 59.865 1.00 37.37 132 THR B O 1
ATOM 1504 N N . VAL B 1 93 ? 4.543 -12.409 61.566 1.00 36.13 133 VAL B N 1
ATOM 1505 C CA . VAL B 1 93 ? 5.527 -11.796 62.451 1.00 39.82 133 VAL B CA 1
ATOM 1506 C C . VAL B 1 93 ? 6.878 -12.477 62.271 1.00 40.86 133 VAL B C 1
ATOM 1507 O O . VAL B 1 93 ? 7.041 -13.645 62.623 1.00 41.50 133 VAL B O 1
ATOM 1511 N N . ARG B 1 94 ? 7.834 -11.739 61.714 1.00 38.07 134 ARG B N 1
ATOM 1512 C CA . ARG B 1 94 ? 9.175 -12.257 61.440 1.00 37.34 134 ARG B CA 1
ATOM 1513 C C . ARG B 1 94 ? 10.164 -11.681 62.454 1.00 32.44 134 ARG B C 1
ATOM 1514 O O . ARG B 1 94 ? 10.389 -10.467 62.496 1.00 31.96 134 ARG B O 1
ATOM 1522 N N . ALA B 1 95 ? 10.733 -12.552 63.282 1.00 31.79 135 ALA B N 1
ATOM 1523 C CA . ALA B 1 95 ? 11.750 -12.155 64.250 1.00 39.18 135 ALA B CA 1
ATOM 1524 C C . ALA B 1 95 ? 13.047 -11.817 63.526 1.00 38.14 135 ALA B C 1
ATOM 1525 O O . ALA B 1 95 ? 13.489 -12.568 62.662 1.00 40.83 135 ALA B O 1
ATOM 1527 N N . LEU B 1 96 ? 13.649 -10.685 63.868 1.00 37.63 136 LEU B N 1
ATOM 1528 C CA . LEU B 1 96 ? 14.925 -10.305 63.269 1.00 34.96 136 LEU B CA 1
ATOM 1529 C C . LEU B 1 96 ? 16.054 -10.670 64.225 1.00 32.85 136 LEU B C 1
ATOM 1530 O O . LEU B 1 96 ? 15.984 -10.361 65.413 1.00 32.05 136 LEU B O 1
ATOM 1535 N N . PRO B 1 97 ? 17.090 -11.359 63.717 1.00 35.82 137 PRO B N 1
ATOM 1536 C CA . PRO B 1 97 ? 18.219 -11.685 64.587 1.00 37.07 137 PRO B CA 1
ATOM 1537 C C . PRO B 1 97 ? 18.898 -10.414 65.087 1.00 31.39 137 PRO B C 1
ATOM 1538 O O . PRO B 1 97 ? 19.108 -9.494 64.313 1.00 33.10 137 PRO B O 1
ATOM 1542 N N . ILE B 1 98 ? 19.193 -10.358 66.380 1.00 32.48 138 ILE B N 1
ATOM 1543 C CA . ILE B 1 98 ? 19.911 -9.232 66.957 1.00 37.32 138 ILE B CA 1
ATOM 1544 C C . ILE B 1 98 ? 21.379 -9.627 67.008 1.00 39.69 138 ILE B C 1
ATOM 1545 O O . ILE B 1 98 ? 21.728 -10.629 67.624 1.00 35.30 138 ILE B O 1
ATOM 1550 N N . HIS B 1 99 ? 22.233 -8.853 66.346 1.00 43.24 139 HIS B N 1
ATOM 1551 C CA . HIS B 1 99 ? 23.652 -9.192 66.273 1.00 43.75 139 HIS B CA 1
ATOM 1552 C C . HIS B 1 99 ? 24.453 -8.476 67.353 1.00 45.26 139 HIS B C 1
ATOM 1553 O O . HIS B 1 99 ? 24.344 -7.266 67.535 1.00 43.41 139 HIS B O 1
ATOM 1560 N N . THR B 1 100 ? 25.252 -9.256 68.068 1.00 52.48 140 THR B N 1
ATOM 1561 C CA . THR B 1 100 ? 25.978 -8.802 69.246 1.00 60.88 140 THR B CA 1
ATOM 1562 C C . THR B 1 100 ? 27.480 -8.962 69.010 1.00 59.10 140 THR B C 1
ATOM 1563 O O . THR B 1 100 ? 27.913 -9.714 68.134 1.00 57.45 140 THR B O 1
#

Nearest PDB structures (foldseek):
  4ydz-assembly1_B  TM=8.626E-01  e=6.008E-16  Caenorhabditis elegans
  4ydz-assembly1_A  TM=8.459E-01  e=1.191E-14  Caenorhabditis elegans
  2y22-assembly1_A  TM=8.973E-01  e=1.248E-09  Homo sapiens
  4m5t-assembly3_C  TM=9.516E-01  e=5.556E-09  Homo sapiens
  2bol-assembly1_A  TM=8.118E-01  e=3.665E-05  Taenia saginata

Organism: Caenorhabditis elegans (NCBI:txid6239)

InterPro domains:
  IPR001436 Alpha crystallin/Small heat shock protein, animal type [PR00299] (47-67)
  IPR001436 Alpha crystallin/Small heat shock protein, animal type [PR00299] (83-102)
  IPR001436 Alpha crystallin/Small heat shock protein, animal type [PR00299] (105-126)
  IPR001436 Alpha crystallin/Small heat shock protein, animal type [PTHR45640] (24-148)
  IPR002068 Alpha crystallin/Hsp20 domain [PF00011] (46-138)
  IPR002068 Alpha crystallin/Hsp20 domain [PS01031] (33-141)
  IPR008978 HSP20-like chaperone [G3DSA:2.60.40.790] (18-159)
  IPR008978 HSP20-like chaperone [SSF49764] (42-130)

Secondary structure (DSSP, 8-state):
-----EEE-SSEEEEEEE-TTS-GGGEEEEEETTEEEEEEEEEEE-SSEEEEEEEEEEEEPPTTB-GGG-EEEE-TTSEEEEEEEBTT---S--PPP---/-EEEEEEE-SSEEEEEEE-TTS-GGGEEEEEETTEEEEEEEEEEE-SS-EEEEEEEEEEEPPTTB-GGG-EEEE-TTSEEEEEEEBTT---S--PPPPP-

Foldseek 3Di:
DQWDDFDDDLFKTKIKDQQVVADPVQWDWDDDPQKIKIKGWDWADDPVGIDIDIDIDMDGHDPQFDPVAWDWDADPNRMIMIMTTGPCNPPPDDDDDDDD/DQWDDWDDDLWKTKTKDQQQVADPVQWDWDDDPQKIKIKGWDWAQDPVGIDIDMDIDMDGHDPFFPPVPWDWDQDPNRMIMTMTTGNCSPPDDDDDDDDD

CATH classification: 2.60.40.790

Solvent-accessible surface area: 13561 Å² total; per-residue (Å²): 14,68,49,81,111,88,84,84,72,79,114,82,10,21,1,58,0,66,3,65,58,20,131,87,138,44,26,132,53,77,69,138,59,64,46,3,19,0,70,4,85,28,91,65,134,66,179,122,14,46,6,71,46,30,7,25,30,46,16,68,4,37,191,57,4,32,50,89,118,48,109,55,65,61,68,214,151,12,52,1,27,0,37,1,36,10,98,59,32,123,120,104,158,189,99,119,100,164,162,183,11,54,60,84,78,104,47,91,71,82,133,76,14,11,4,59,0,62,1,66,55,18,132,91,138,44,22,142,48,84,69,132,56,69,42,3,18,0,65,3,84,29,85,66,127,74,161,98,16,49,8,74,50,25,6,26,39,52,23,73,7,30,191,60,6,36,53,89,115,42,111,60,68,58,73,215,153,14,49,4,25,3,39,2,51,20,85,67,41,107,130,102,153,186,95,118,97,163,160,183